Protein AF-0000000077508539 (afdb_homodimer)

pLDDT: mean 94.64, std 8.26, range [46.09, 98.94]

Sequence (356 aa):
MERIVKWFREGSLVQKDDRILDIGCGNGALLVEMAKEGFTSLTGMDYSQPSVDLAVAISKTENVNITYQRADILDEEDPIFSVDRFDICTDKGTYDAISLSPDDASQKRRTYVNHVHRLLKDSGLLVITSCNWTKEELTEHFSSGFELVDEIRHPTFKFGGKTGTTTTSIVFRKKDSRMERIVKWFREGSLVQKDDRILDIGCGNGALLVEMAKEGFTSLTGMDYSQPSVDLAVAISKTENVNITYQRADILDEEDPIFSVDRFDICTDKGTYDAISLSPDDASQKRRTYVNHVHRLLKDSGLLVITSCNWTKEELTEHFSSGFELVDEIRHPTFKFGGKTGTTTTSIVFRKKDSR

Secondary structure (DSSP, 8-state):
-HHHHHHHHH-TT--TT-EEEEET-TT-HHHHHHHHTT--EEEEEES-HHHHHHHHHHHHHTT---EEEE--TT-TT-GGGGSPPEEEEEEESHHHHHHT-SSSHHHHHHHHHHHHHHHEEEEEEEEEEESSS-HHHHHHHTTTTEEEEEEEPPPEEEETTEEEES-EEEEEEE----/-HHHHHHHHH-TT--TT-EEEEET-TT-HHHHHHHHTT--EEEEEES-HHHHHHHHHHHHHTT---EEEE--TT-TT-GGGGSPPEEEEEEESHHHHHHT-SSSHHHHHHHHHHHHHHHEEEEEEEEEEESSS-HHHHHHHTTTTEEEEEEEPPPEEEETTEEEES-EEEEEEE----

Structure (mmCIF, N/CA/C/O backbone):
data_AF-0000000077508539-model_v1
#
loop_
_entity.id
_entity.type
_entity.pdbx_description
1 polymer 'METTL10 protein'
#
loop_
_atom_site.group_PDB
_atom_site.id
_atom_site.type_symbol
_atom_site.label_atom_id
_atom_site.label_alt_id
_atom_site.label_comp_id
_atom_site.label_asym_id
_atom_site.label_entity_id
_atom_site.label_seq_id
_atom_site.pdbx_PDB_ins_code
_atom_site.Cartn_x
_atom_site.Cartn_y
_atom_site.Cartn_z
_atom_site.occupancy
_atom_site.B_iso_or_equiv
_atom_site.auth_seq_id
_atom_site.auth_comp_id
_atom_site.auth_asym_id
_atom_site.auth_atom_id
_atom_site.pdbx_PDB_model_num
ATOM 1 N N . MET A 1 1 ? -1.21 -8.68 6.207 1 87.19 1 MET A N 1
ATOM 2 C CA . MET A 1 1 ? -0.198 -9.688 5.883 1 87.19 1 MET A CA 1
ATOM 3 C C . MET A 1 1 ? -0.406 -10.953 6.707 1 87.19 1 MET A C 1
ATOM 5 O O . MET A 1 1 ? -0.543 -12.047 6.148 1 87.19 1 MET A O 1
ATOM 9 N N . GLU A 1 2 ? -0.673 -10.758 7.992 1 88.19 2 GLU A N 1
ATOM 10 C CA . GLU A 1 2 ? -0.786 -11.93 8.859 1 88.19 2 GLU A CA 1
ATOM 11 C C . GLU A 1 2 ? -1.976 -12.797 8.469 1 88.19 2 GLU A C 1
ATOM 13 O O . GLU A 1 2 ? -1.876 -14.023 8.461 1 88.19 2 GLU A O 1
ATOM 18 N N . ARG A 1 3 ? -3.102 -12.219 8.117 1 93.69 3 ARG A N 1
ATOM 19 C CA . ARG A 1 3 ? -4.305 -12.961 7.77 1 93.69 3 ARG A CA 1
ATOM 20 C C . ARG A 1 3 ? -4.125 -13.711 6.449 1 93.69 3 ARG A C 1
ATOM 22 O O . ARG A 1 3 ? -4.656 -14.812 6.277 1 93.69 3 ARG A O 1
ATOM 29 N N . ILE A 1 4 ? -3.375 -13.078 5.555 1 97.06 4 ILE A N 1
ATOM 30 C CA . ILE A 1 4 ? -3.1 -13.711 4.27 1 97.06 4 ILE A CA 1
ATOM 31 C C . ILE A 1 4 ? -2.201 -14.93 4.48 1 97.06 4 ILE A C 1
ATOM 33 O O . ILE A 1 4 ? -2.486 -16.016 3.965 1 97.06 4 ILE A O 1
ATOM 37 N N . VAL A 1 5 ? -1.166 -14.805 5.289 1 97 5 VAL A N 1
ATOM 38 C CA . VAL A 1 5 ? -0.236 -15.898 5.566 1 97 5 VAL A CA 1
ATOM 39 C C . VAL A 1 5 ? -0.971 -17.031 6.273 1 97 5 VAL A C 1
ATOM 41 O O . VAL A 1 5 ? -0.754 -18.203 5.961 1 97 5 VAL A O 1
ATOM 44 N N . LYS A 1 6 ? -1.836 -16.656 7.203 1 96.88 6 LYS A N 1
ATOM 45 C CA . LYS A 1 6 ? -2.625 -17.656 7.918 1 96.88 6 LYS A CA 1
ATOM 46 C C . LYS A 1 6 ? -3.504 -18.453 6.957 1 96.88 6 LYS A C 1
ATOM 48 O O . LYS A 1 6 ? -3.617 -19.672 7.078 1 96.88 6 LYS A O 1
ATOM 53 N N . TRP A 1 7 ? -4.133 -17.781 6.059 1 97.75 7 TRP A N 1
ATOM 54 C CA . TRP A 1 7 ? -4.957 -18.469 5.07 1 97.75 7 TRP A CA 1
ATOM 55 C C . TRP A 1 7 ? -4.129 -19.469 4.277 1 97.75 7 TRP A C 1
ATOM 57 O O . TRP A 1 7 ? -4.555 -20.609 4.062 1 97.75 7 TRP A O 1
ATOM 67 N N . PHE A 1 8 ? -2.928 -19.078 3.826 1 97.75 8 PHE A N 1
ATOM 68 C CA . PHE A 1 8 ? -2.043 -19.969 3.08 1 97.75 8 PHE A CA 1
ATOM 69 C C . PHE A 1 8 ? -1.648 -21.172 3.924 1 97.75 8 PHE A C 1
ATOM 71 O O . PHE A 1 8 ? -1.662 -22.312 3.439 1 97.75 8 PHE A O 1
ATOM 78 N N . ARG A 1 9 ? -1.321 -20.938 5.121 1 96.5 9 ARG A N 1
ATOM 79 C CA . ARG A 1 9 ? -0.797 -21.969 6.016 1 96.5 9 ARG A CA 1
ATOM 80 C C . ARG A 1 9 ? -1.873 -22.984 6.367 1 96.5 9 ARG A C 1
ATOM 82 O O . ARG A 1 9 ? -1.604 -24.188 6.41 1 96.5 9 ARG A O 1
ATOM 89 N N . GLU A 1 10 ? -3.09 -22.484 6.547 1 95.31 10 GLU A N 1
ATOM 90 C CA . GLU A 1 10 ? -4.145 -23.344 7.09 1 95.31 10 GLU A CA 1
ATOM 91 C C . GLU A 1 10 ? -5.102 -23.797 5.996 1 95.31 10 GLU A C 1
ATOM 93 O O . GLU A 1 10 ? -5.93 -24.688 6.219 1 95.31 10 GLU A O 1
ATOM 98 N N . GLY A 1 11 ? -4.973 -23.141 4.875 1 91.88 11 GLY A N 1
ATOM 99 C CA . GLY A 1 11 ? -5.941 -23.422 3.826 1 91.88 11 GLY A CA 1
ATOM 100 C C . GLY A 1 11 ? -5.77 -24.781 3.193 1 91.88 11 GLY A C 1
ATOM 101 O O . GLY A 1 11 ? -4.645 -25.266 3.021 1 91.88 11 GLY A O 1
ATOM 102 N N . SER A 1 12 ? -6.883 -25.344 2.795 1 93.38 12 SER A N 1
ATOM 103 C CA . SER A 1 12 ? -6.879 -26.672 2.178 1 93.38 12 SER A CA 1
ATOM 104 C C . SER A 1 12 ? -6.641 -26.578 0.675 1 93.38 12 SER A C 1
ATOM 106 O O . SER A 1 12 ? -6.348 -27.578 0.025 1 93.38 12 SER A O 1
ATOM 108 N N . LEU A 1 13 ? -6.648 -25.406 0.192 1 96.12 13 LEU A N 1
ATOM 109 C CA . LEU A 1 13 ? -6.547 -25.219 -1.251 1 96.12 13 LEU A CA 1
ATOM 110 C C . LEU A 1 13 ? -5.094 -25.062 -1.677 1 96.12 13 LEU A C 1
ATOM 112 O O . LEU A 1 13 ? -4.797 -24.953 -2.869 1 96.12 13 LEU A O 1
ATOM 116 N N . VAL A 1 14 ? -4.152 -25.016 -0.733 1 97.31 14 VAL A N 1
ATOM 117 C CA . VAL A 1 14 ? -2.768 -24.641 -1.014 1 97.31 14 VAL A CA 1
ATOM 118 C C . VAL A 1 14 ? -1.825 -25.75 -0.521 1 97.31 14 VAL A C 1
ATOM 120 O O . VAL A 1 14 ? -2.031 -26.312 0.556 1 97.31 14 VAL A O 1
ATOM 123 N N . GLN A 1 15 ? -0.899 -26.031 -1.293 1 97.88 15 GLN A N 1
ATOM 124 C CA . GLN A 1 15 ? 0.165 -26.938 -0.904 1 97.88 15 GLN A CA 1
ATOM 125 C C . GLN A 1 15 ? 1.491 -26.203 -0.73 1 97.88 15 GLN A C 1
ATOM 127 O O . GLN A 1 15 ? 1.735 -25.203 -1.388 1 97.88 15 GLN A O 1
ATOM 132 N N . LYS A 1 16 ? 2.42 -26.797 0.029 1 98.12 16 LYS A N 1
ATOM 133 C CA . LYS A 1 16 ? 3.676 -26.156 0.392 1 98.12 16 LYS A CA 1
ATOM 134 C C . LYS A 1 16 ? 4.613 -26.047 -0.809 1 98.12 16 LYS A C 1
ATOM 136 O O . LYS A 1 16 ? 5.484 -25.188 -0.854 1 98.12 16 LYS A O 1
ATOM 141 N N . ASP A 1 17 ? 4.406 -26.922 -1.742 1 98.38 17 ASP A N 1
ATOM 142 C CA . ASP A 1 17 ? 5.297 -26.906 -2.898 1 98.38 17 ASP A CA 1
ATOM 143 C C . ASP A 1 17 ? 4.613 -26.25 -4.105 1 98.38 17 ASP A C 1
ATOM 145 O O . ASP A 1 17 ? 5.129 -26.328 -5.223 1 98.38 17 ASP A O 1
ATOM 149 N N . ASP A 1 18 ? 3.373 -25.641 -3.9 1 98.69 18 ASP A N 1
ATOM 150 C CA . ASP A 1 18 ? 2.76 -24.859 -4.965 1 98.69 18 ASP A CA 1
ATOM 151 C C . ASP A 1 18 ? 3.693 -23.75 -5.438 1 98.69 18 ASP A C 1
ATOM 153 O O . ASP A 1 18 ? 4.375 -23.109 -4.629 1 98.69 18 ASP A O 1
ATOM 157 N N . ARG A 1 19 ? 3.77 -23.516 -6.773 1 98.81 19 ARG A N 1
ATOM 158 C CA . ARG A 1 19 ? 4.48 -22.359 -7.324 1 98.81 19 ARG A CA 1
ATOM 159 C C . ARG A 1 19 ? 3.684 -21.078 -7.117 1 98.81 19 ARG A C 1
ATOM 161 O O . ARG A 1 19 ? 2.641 -20.875 -7.746 1 98.81 19 ARG A O 1
ATOM 168 N N . ILE A 1 20 ? 4.168 -20.188 -6.215 1 98.88 20 ILE A N 1
ATOM 169 C CA . ILE A 1 20 ? 3.439 -18.984 -5.82 1 98.88 20 ILE A CA 1
ATOM 170 C C . ILE A 1 20 ? 4.152 -17.75 -6.355 1 98.88 20 ILE A C 1
ATOM 172 O O . ILE A 1 20 ? 5.367 -17.609 -6.199 1 98.88 20 ILE A O 1
ATOM 176 N N . LEU A 1 21 ? 3.387 -16.875 -7.07 1 98.94 21 LEU A N 1
ATOM 177 C CA . LEU A 1 21 ? 3.877 -15.586 -7.547 1 98.94 21 LEU A CA 1
ATOM 178 C C . LEU A 1 21 ? 3.232 -14.438 -6.777 1 98.94 21 LEU A C 1
ATOM 180 O O . LEU A 1 21 ? 2.006 -14.352 -6.695 1 98.94 21 LEU A O 1
ATOM 184 N N . ASP A 1 22 ? 4.059 -13.609 -6.152 1 98.94 22 ASP A N 1
ATOM 185 C CA . ASP A 1 22 ? 3.582 -12.352 -5.57 1 98.94 22 ASP A CA 1
ATOM 186 C C . ASP A 1 22 ? 3.748 -11.195 -6.551 1 98.94 22 ASP A C 1
ATOM 188 O O . ASP A 1 22 ? 4.871 -10.781 -6.844 1 98.94 22 ASP A O 1
ATOM 192 N N . ILE A 1 23 ? 2.645 -10.648 -7.09 1 98.88 23 ILE A N 1
ATOM 193 C CA . ILE A 1 23 ? 2.625 -9.57 -8.07 1 98.88 23 ILE A CA 1
ATOM 194 C C . ILE A 1 23 ? 2.748 -8.227 -7.352 1 98.88 23 ILE A C 1
ATOM 196 O O . ILE A 1 23 ? 1.921 -7.887 -6.5 1 98.88 23 ILE A O 1
ATOM 200 N N . GLY A 1 24 ? 3.74 -7.434 -7.789 1 98.5 24 GLY A N 1
ATOM 201 C CA . GLY A 1 24 ? 4.043 -6.246 -7.008 1 98.5 24 GLY A CA 1
ATOM 202 C C . GLY A 1 24 ? 4.527 -6.562 -5.605 1 98.5 24 GLY A C 1
ATOM 203 O O . GLY A 1 24 ? 3.975 -6.059 -4.625 1 98.5 24 GLY A O 1
ATOM 204 N N . CYS A 1 25 ? 5.629 -7.281 -5.496 1 98.56 25 CYS A N 1
ATOM 205 C CA . CYS A 1 25 ? 5.992 -7.895 -4.227 1 98.56 25 CYS A CA 1
ATOM 206 C C . CYS A 1 25 ? 6.605 -6.867 -3.279 1 98.56 25 CYS A C 1
ATOM 208 O O . CYS A 1 25 ? 6.734 -7.125 -2.08 1 98.56 25 CYS A O 1
ATOM 210 N N . GLY A 1 26 ? 7.016 -5.699 -3.781 1 97.31 26 GLY A N 1
ATOM 211 C CA . GLY A 1 26 ? 7.688 -4.734 -2.928 1 97.31 26 GLY A CA 1
ATOM 212 C C . GLY A 1 26 ? 8.961 -5.273 -2.305 1 97.31 26 GLY A C 1
ATOM 213 O O . GLY A 1 26 ? 9.82 -5.809 -3.004 1 97.31 26 GLY A O 1
ATOM 214 N N . ASN A 1 27 ? 9.086 -5.172 -1.035 1 95.88 27 ASN A N 1
ATOM 215 C CA . ASN A 1 27 ? 10.297 -5.613 -0.344 1 95.88 27 ASN A CA 1
ATOM 216 C C . ASN A 1 27 ? 10.266 -7.113 -0.066 1 95.88 27 ASN A C 1
ATOM 218 O O . ASN A 1 27 ? 11.156 -7.641 0.597 1 95.88 27 ASN A O 1
ATOM 222 N N . GLY A 1 28 ? 9.219 -7.766 -0.464 1 97.06 28 GLY A N 1
ATOM 223 C CA . GLY A 1 28 ? 9.148 -9.219 -0.423 1 97.06 28 GLY A CA 1
ATOM 224 C C . GLY A 1 28 ? 8.75 -9.758 0.936 1 97.06 28 GLY A C 1
ATOM 225 O O . GLY A 1 28 ? 8.859 -10.961 1.191 1 97.06 28 GLY A O 1
ATOM 226 N N . ALA A 1 29 ? 8.234 -8.953 1.851 1 95.38 29 ALA A N 1
ATOM 227 C CA . ALA A 1 29 ? 7.945 -9.344 3.229 1 95.38 29 ALA A CA 1
ATOM 228 C C . ALA A 1 29 ? 6.969 -10.508 3.27 1 95.38 29 ALA A C 1
ATOM 230 O O . ALA A 1 29 ? 7.129 -11.438 4.07 1 95.38 29 ALA A O 1
ATOM 231 N N . LEU A 1 30 ? 5.938 -10.477 2.473 1 96.94 30 LEU A N 1
ATOM 232 C CA . LEU A 1 30 ? 4.957 -11.555 2.457 1 96.94 30 LEU A CA 1
ATOM 233 C C . LEU A 1 30 ? 5.625 -12.891 2.127 1 96.94 30 LEU A C 1
ATOM 235 O O . LEU A 1 30 ? 5.383 -13.891 2.803 1 96.94 30 LEU A O 1
ATOM 239 N N . LEU A 1 31 ? 6.449 -12.906 1.097 1 98.06 31 LEU A N 1
ATOM 240 C CA . LEU A 1 31 ? 7.09 -14.133 0.644 1 98.06 31 LEU A CA 1
ATOM 241 C C . LEU A 1 31 ? 8.086 -14.641 1.679 1 98.06 31 LEU A C 1
ATOM 243 O O . LEU A 1 31 ? 8.266 -15.852 1.835 1 98.06 31 LEU A O 1
ATOM 247 N N . VAL A 1 32 ? 8.766 -13.75 2.359 1 95.75 32 VAL A N 1
ATOM 248 C CA . VAL A 1 32 ? 9.672 -14.156 3.434 1 95.75 32 VAL A CA 1
ATOM 249 C C . VAL A 1 32 ? 8.898 -14.906 4.512 1 95.75 32 VAL A C 1
ATOM 251 O O . VAL A 1 32 ? 9.32 -15.969 4.965 1 95.75 32 VAL A O 1
ATOM 254 N N . GLU A 1 33 ? 7.727 -14.344 4.93 1 94.88 33 GLU A N 1
ATOM 255 C CA . GLU A 1 33 ? 6.898 -15.023 5.918 1 94.88 33 GLU A CA 1
ATOM 256 C C . GLU A 1 33 ? 6.414 -16.375 5.402 1 94.88 33 GLU A C 1
ATOM 258 O O . GLU A 1 33 ? 6.363 -17.359 6.152 1 94.88 33 GLU A O 1
ATOM 263 N N . MET A 1 34 ? 6.066 -16.469 4.121 1 97.44 34 MET A N 1
ATOM 264 C CA . MET A 1 34 ? 5.629 -17.719 3.512 1 97.44 34 MET A CA 1
ATOM 265 C C . MET A 1 34 ? 6.738 -18.766 3.553 1 97.44 34 MET A C 1
ATOM 267 O O . MET A 1 34 ? 6.492 -19.922 3.871 1 97.44 34 MET A O 1
ATOM 271 N N . ALA A 1 35 ? 7.93 -18.312 3.205 1 97.44 35 ALA A N 1
ATOM 272 C CA . ALA A 1 35 ? 9.07 -19.219 3.246 1 97.44 35 ALA A CA 1
ATOM 273 C C . ALA A 1 35 ? 9.281 -19.781 4.652 1 97.44 35 ALA A C 1
ATOM 275 O O . ALA A 1 35 ? 9.523 -20.969 4.816 1 97.44 35 ALA A O 1
ATOM 276 N N . LYS A 1 36 ? 9.148 -18.969 5.633 1 93.56 36 LYS A N 1
ATOM 277 C CA . LYS A 1 36 ? 9.32 -19.375 7.02 1 93.56 36 LYS A CA 1
ATOM 278 C C . LYS A 1 36 ? 8.234 -20.375 7.43 1 93.56 36 LYS A C 1
ATOM 280 O O . LYS A 1 36 ? 8.438 -21.188 8.328 1 93.56 36 LYS A O 1
ATOM 285 N N . GLU A 1 37 ? 7.09 -20.297 6.758 1 95.94 37 GLU A N 1
ATOM 286 C CA . GLU A 1 37 ? 5.992 -21.219 7.02 1 95.94 37 GLU A CA 1
ATOM 287 C C . GLU A 1 37 ? 6.18 -22.531 6.262 1 95.94 37 GLU A C 1
ATOM 289 O O . GLU A 1 37 ? 5.336 -23.422 6.34 1 95.94 37 GLU A O 1
ATOM 294 N N . GLY A 1 38 ? 7.18 -22.625 5.434 1 97.38 38 GLY A N 1
ATOM 295 C CA . GLY A 1 38 ? 7.52 -23.906 4.832 1 97.38 38 GLY A CA 1
ATOM 296 C C . GLY A 1 38 ? 7.219 -23.969 3.348 1 97.38 38 GLY A C 1
ATOM 297 O O . GLY A 1 38 ? 7.398 -25.016 2.715 1 97.38 38 GLY A O 1
ATOM 298 N N . PHE A 1 39 ? 6.762 -22.891 2.748 1 98.5 39 PHE A N 1
ATOM 299 C CA . PHE A 1 39 ? 6.539 -22.875 1.307 1 98.5 39 PHE A CA 1
ATOM 300 C C . PHE A 1 39 ? 7.863 -22.844 0.555 1 98.5 39 PHE A C 1
ATOM 302 O O . PHE A 1 39 ? 8.797 -22.141 0.958 1 98.5 39 PHE A O 1
ATOM 309 N N . THR A 1 40 ? 7.945 -23.562 -0.573 1 98.56 40 THR A N 1
ATOM 310 C CA . THR A 1 40 ? 9.289 -23.828 -1.079 1 98.56 40 THR A CA 1
ATOM 311 C C . THR A 1 40 ? 9.438 -23.312 -2.506 1 98.56 40 THR A C 1
ATOM 313 O O . THR A 1 40 ? 10.547 -23.297 -3.049 1 98.56 40 THR A O 1
ATOM 316 N N . SER A 1 41 ? 8.398 -22.938 -3.195 1 98.75 41 SER A N 1
ATOM 317 C CA . SER A 1 41 ? 8.445 -22.469 -4.574 1 98.75 41 SER A CA 1
ATOM 318 C C . SER A 1 41 ? 7.832 -21.078 -4.699 1 98.75 41 SER A C 1
ATOM 320 O O . SER A 1 41 ? 6.711 -20.922 -5.188 1 98.75 41 SER A O 1
ATOM 322 N N . LEU A 1 42 ? 8.656 -20.078 -4.266 1 98.88 42 LEU A N 1
ATOM 323 C CA . LEU A 1 42 ? 8.18 -18.703 -4.133 1 98.88 42 LEU A CA 1
ATOM 324 C C . LEU A 1 42 ? 8.883 -17.781 -5.129 1 98.88 42 LEU A C 1
ATOM 326 O O . LEU A 1 42 ? 10.102 -17.828 -5.27 1 98.88 42 LEU A O 1
ATOM 330 N N . THR A 1 43 ? 8.141 -17 -5.891 1 98.88 43 THR A N 1
ATOM 331 C CA . THR A 1 43 ? 8.633 -15.969 -6.801 1 98.88 43 THR A CA 1
ATOM 332 C C . THR A 1 43 ? 7.969 -14.625 -6.52 1 98.88 43 THR A C 1
ATOM 334 O O . THR A 1 43 ? 6.758 -14.562 -6.289 1 98.88 43 THR A O 1
ATOM 337 N N . GLY A 1 44 ? 8.727 -13.578 -6.426 1 98.88 44 GLY A N 1
ATOM 338 C CA . GLY A 1 44 ? 8.211 -12.219 -6.367 1 98.88 44 GLY A CA 1
ATOM 339 C C . GLY A 1 44 ? 8.578 -11.391 -7.582 1 98.88 44 GLY A C 1
ATOM 340 O O . GLY A 1 44 ? 9.688 -11.492 -8.102 1 98.88 44 GLY A O 1
ATOM 341 N N . MET A 1 45 ? 7.641 -10.617 -8.078 1 98.81 45 MET A N 1
ATOM 342 C CA . MET A 1 45 ? 7.945 -9.68 -9.148 1 98.81 45 MET A CA 1
ATOM 343 C C . MET A 1 45 ? 7.52 -8.258 -8.781 1 98.81 45 MET A C 1
ATOM 345 O O . MET A 1 45 ? 6.516 -8.07 -8.086 1 98.81 45 MET A O 1
ATOM 349 N N . ASP A 1 46 ? 8.281 -7.363 -9.234 1 98.5 46 ASP A N 1
ATOM 350 C CA . ASP A 1 46 ? 8 -5.938 -9.125 1 98.5 46 ASP A CA 1
ATOM 351 C C . ASP A 1 46 ? 8.57 -5.168 -10.32 1 98.5 46 ASP A C 1
ATOM 353 O O . ASP A 1 46 ? 9.609 -5.539 -10.859 1 98.5 46 ASP A O 1
ATOM 357 N N . TYR A 1 47 ? 7.816 -4.152 -10.719 1 97.06 47 TYR A N 1
ATOM 358 C CA . TYR A 1 47 ? 8.305 -3.393 -11.859 1 97.06 47 TYR A CA 1
ATOM 359 C C . TYR A 1 47 ? 9.492 -2.527 -11.477 1 97.06 47 TYR A C 1
ATOM 361 O O . TYR A 1 47 ? 10.219 -2.033 -12.344 1 97.06 47 TYR A O 1
ATOM 369 N N . SER A 1 48 ? 9.719 -2.254 -10.188 1 96.5 48 SER A N 1
ATOM 370 C CA . SER A 1 48 ? 10.805 -1.434 -9.648 1 96.5 48 SER A CA 1
ATOM 371 C C . SER A 1 48 ? 12.023 -2.283 -9.312 1 96.5 48 SER A C 1
ATOM 373 O O . SER A 1 48 ? 11.984 -3.094 -8.383 1 96.5 48 SER A O 1
ATOM 375 N N . GLN A 1 49 ? 13.148 -2.082 -10.016 1 96.31 49 GLN A N 1
ATOM 376 C CA . GLN A 1 49 ? 14.375 -2.826 -9.742 1 96.31 49 GLN A CA 1
ATOM 377 C C . GLN A 1 49 ? 14.867 -2.57 -8.32 1 96.31 49 GLN A C 1
ATOM 379 O O . GLN A 1 49 ? 15.289 -3.498 -7.629 1 96.31 49 GLN A O 1
ATOM 384 N N . PRO A 1 50 ? 14.805 -1.32 -7.824 1 95.25 50 PRO A N 1
ATOM 385 C CA . PRO A 1 50 ? 15.195 -1.098 -6.43 1 95.25 50 PRO A CA 1
ATOM 386 C C . PRO A 1 50 ? 14.391 -1.938 -5.445 1 95.25 50 PRO A C 1
ATOM 388 O O . PRO A 1 50 ? 14.938 -2.443 -4.461 1 95.25 50 PRO A O 1
ATOM 391 N N . SER A 1 51 ? 13.07 -2.084 -5.691 1 96.88 51 SER A N 1
ATOM 392 C CA . SER A 1 51 ? 12.242 -2.941 -4.852 1 96.88 51 SER A CA 1
ATOM 393 C C . SER A 1 51 ? 12.727 -4.387 -4.895 1 96.88 51 SER A C 1
ATOM 395 O O . SER A 1 51 ? 12.844 -5.039 -3.854 1 96.88 51 SER A O 1
ATOM 397 N N . VAL A 1 52 ? 13.07 -4.848 -6.074 1 98 52 VAL A N 1
ATOM 398 C CA . VAL A 1 52 ? 13.555 -6.211 -6.266 1 98 52 VAL A CA 1
ATOM 399 C C . VAL A 1 52 ? 14.883 -6.395 -5.543 1 98 52 VAL A C 1
ATOM 401 O O . VAL A 1 52 ? 15.086 -7.387 -4.836 1 98 52 VAL A O 1
ATOM 404 N N . ASP A 1 53 ? 15.742 -5.43 -5.691 1 97.19 53 ASP A N 1
ATOM 405 C CA . ASP A 1 53 ? 17.047 -5.5 -5.027 1 97.19 53 ASP A CA 1
ATOM 406 C C . ASP A 1 53 ? 16.875 -5.59 -3.512 1 97.19 53 ASP A C 1
ATOM 408 O O . ASP A 1 53 ? 17.578 -6.371 -2.854 1 97.19 53 ASP A O 1
ATOM 412 N N . LEU A 1 54 ? 16.031 -4.754 -2.973 1 94.81 54 LEU A N 1
ATOM 413 C CA . LEU A 1 54 ? 15.766 -4.77 -1.537 1 94.81 54 LEU A CA 1
ATOM 414 C C . LEU A 1 54 ? 15.203 -6.117 -1.1 1 94.81 54 LEU A C 1
ATOM 416 O O . LEU A 1 54 ? 15.617 -6.664 -0.074 1 94.81 54 LEU A O 1
ATOM 420 N N . ALA A 1 55 ? 14.258 -6.66 -1.832 1 96.81 55 ALA A N 1
ATOM 421 C CA . ALA A 1 55 ? 13.648 -7.953 -1.516 1 96.81 55 ALA A CA 1
ATOM 422 C C . ALA A 1 55 ? 14.703 -9.055 -1.479 1 96.81 55 ALA A C 1
ATOM 424 O O . ALA A 1 55 ? 14.703 -9.891 -0.571 1 96.81 55 ALA A O 1
ATOM 425 N N . VAL A 1 56 ? 15.57 -9.047 -2.486 1 97.31 56 VAL A N 1
ATOM 426 C CA . VAL A 1 56 ? 16.656 -10.016 -2.543 1 97.31 56 VAL A CA 1
ATOM 427 C C . VAL A 1 56 ? 17.531 -9.891 -1.293 1 97.31 56 VAL A C 1
ATOM 429 O O . VAL A 1 56 ? 17.859 -10.891 -0.653 1 97.31 56 VAL A O 1
ATOM 432 N N . ALA A 1 57 ? 17.891 -8.695 -0.947 1 93.25 57 ALA A N 1
ATOM 433 C CA . ALA A 1 57 ? 18.75 -8.461 0.216 1 93.25 57 ALA A CA 1
ATOM 434 C C . ALA A 1 57 ? 18.078 -8.969 1.493 1 93.25 57 ALA A C 1
ATOM 436 O O . ALA A 1 57 ? 18.734 -9.602 2.33 1 93.25 57 ALA A O 1
ATOM 437 N N . ILE A 1 58 ? 16.828 -8.703 1.653 1 93.25 58 ILE A N 1
ATOM 438 C CA . ILE A 1 58 ? 16.109 -9.117 2.846 1 93.25 58 ILE A CA 1
ATOM 439 C C . ILE A 1 58 ? 16.031 -10.641 2.902 1 93.25 58 ILE A C 1
ATOM 441 O O . ILE A 1 58 ? 16.25 -11.242 3.961 1 93.25 58 ILE A O 1
ATOM 445 N N . SER A 1 59 ? 15.703 -11.242 1.717 1 94.75 59 SER A N 1
ATOM 446 C CA . SER A 1 59 ? 15.609 -12.703 1.704 1 94.75 59 SER A CA 1
ATOM 447 C C . SER A 1 59 ? 16.938 -13.344 2.068 1 94.75 59 SER A C 1
ATOM 449 O O . SER A 1 59 ? 16.969 -14.383 2.736 1 94.75 59 SER A O 1
ATOM 451 N N . LYS A 1 60 ? 18.047 -12.766 1.604 1 93.12 60 LYS A N 1
ATOM 452 C CA . LYS A 1 60 ? 19.375 -13.25 1.967 1 93.12 60 LYS A CA 1
ATOM 453 C C . LYS A 1 60 ? 19.609 -13.117 3.467 1 93.12 60 LYS A C 1
ATOM 455 O O . LYS A 1 60 ? 20.109 -14.047 4.109 1 93.12 60 LYS A O 1
ATOM 460 N N . THR A 1 61 ? 19.281 -12.008 3.986 1 88.94 61 THR A N 1
ATOM 461 C CA . THR A 1 61 ? 19.453 -11.742 5.41 1 88.94 61 THR A CA 1
ATOM 462 C C . THR A 1 61 ? 18.641 -12.727 6.246 1 88.94 61 THR A C 1
ATOM 464 O O . THR A 1 61 ? 19.109 -13.188 7.293 1 88.94 61 THR A O 1
ATOM 467 N N . GLU A 1 62 ? 17.453 -13.07 5.773 1 90.88 62 GLU A N 1
ATOM 468 C CA . GLU A 1 62 ? 16.547 -13.969 6.492 1 90.88 62 GLU A CA 1
ATOM 469 C C . GLU A 1 62 ? 16.875 -15.43 6.195 1 90.88 62 GLU A C 1
ATOM 471 O O . GLU A 1 62 ? 16.266 -16.328 6.777 1 90.88 62 GLU A O 1
ATOM 476 N N . ASN A 1 63 ? 17.766 -15.68 5.266 1 92.69 63 ASN A N 1
ATOM 477 C CA . ASN A 1 63 ? 18.234 -17.016 4.891 1 92.69 63 ASN A CA 1
ATOM 478 C C . ASN A 1 63 ? 17.094 -17.875 4.355 1 92.69 63 ASN A C 1
ATOM 480 O O . ASN A 1 63 ? 16.891 -19 4.82 1 92.69 63 ASN A O 1
ATOM 484 N N . VAL A 1 64 ? 16.328 -17.281 3.543 1 95.38 64 VAL A N 1
ATOM 485 C CA . VAL A 1 64 ? 15.266 -18.016 2.861 1 95.38 64 VAL A CA 1
ATOM 486 C C . VAL A 1 64 ? 15.5 -17.984 1.354 1 95.38 64 VAL A C 1
ATOM 488 O O . VAL A 1 64 ? 16.156 -17.062 0.84 1 95.38 64 VAL A O 1
ATOM 491 N N . ASN A 1 65 ? 15 -19.016 0.713 1 97.44 65 ASN A N 1
ATOM 492 C CA . ASN A 1 65 ? 15.18 -19.141 -0.729 1 97.44 65 ASN A CA 1
ATOM 493 C C . ASN A 1 65 ? 13.938 -18.688 -1.493 1 97.44 65 ASN A C 1
ATOM 495 O O . ASN A 1 65 ? 12.922 -19.375 -1.503 1 97.44 65 ASN A O 1
ATOM 499 N N . ILE A 1 66 ? 14 -17.562 -2.111 1 98.62 66 ILE A N 1
ATOM 500 C CA . ILE A 1 66 ? 12.922 -16.969 -2.904 1 98.62 66 ILE A CA 1
ATOM 501 C C . ILE A 1 66 ? 13.5 -16.391 -4.195 1 98.62 66 ILE A C 1
ATOM 503 O O . ILE A 1 66 ? 14.57 -15.773 -4.188 1 98.62 66 ILE A O 1
ATOM 507 N N . THR A 1 67 ? 12.867 -16.594 -5.32 1 98.69 67 THR A N 1
ATOM 508 C CA . THR A 1 67 ? 13.258 -15.969 -6.582 1 98.69 67 THR A CA 1
ATOM 509 C C . THR A 1 67 ? 12.578 -14.617 -6.754 1 98.69 67 THR A C 1
ATOM 511 O O . THR A 1 67 ? 11.375 -14.484 -6.52 1 98.69 67 THR A O 1
ATOM 514 N N . TYR A 1 68 ? 13.352 -13.625 -7.07 1 98.75 68 TYR A N 1
ATOM 515 C CA . TYR A 1 68 ? 12.805 -12.312 -7.383 1 98.75 68 TYR A CA 1
ATOM 516 C C . TYR A 1 68 ? 13.203 -11.875 -8.789 1 98.75 68 TYR A C 1
ATOM 518 O O . TYR A 1 68 ? 14.312 -12.156 -9.242 1 98.75 68 TYR A O 1
ATOM 526 N N . GLN A 1 69 ? 12.336 -11.203 -9.469 1 98.31 69 GLN A N 1
ATOM 527 C CA . GLN A 1 69 ? 12.68 -10.648 -10.773 1 98.31 69 GLN A CA 1
ATOM 528 C C . GLN A 1 69 ? 11.922 -9.352 -11.031 1 98.31 69 GLN A C 1
ATOM 530 O O . GLN A 1 69 ? 10.797 -9.172 -10.562 1 98.31 69 GLN A O 1
ATOM 535 N N . ARG A 1 70 ? 12.578 -8.43 -11.789 1 98.19 70 ARG A N 1
ATOM 536 C CA . ARG A 1 70 ? 11.883 -7.25 -12.289 1 98.19 70 ARG A CA 1
ATOM 537 C C . ARG A 1 70 ? 10.922 -7.621 -13.414 1 98.19 70 ARG A C 1
ATOM 539 O O . ARG A 1 70 ? 11.305 -8.297 -14.367 1 98.19 70 ARG A O 1
ATOM 546 N N . ALA A 1 71 ? 9.711 -7.254 -13.289 1 98.38 71 ALA A N 1
ATOM 547 C CA . ALA A 1 71 ? 8.695 -7.516 -14.312 1 98.38 71 ALA A CA 1
ATOM 548 C C . ALA A 1 71 ? 7.551 -6.512 -14.219 1 98.38 71 ALA A C 1
ATOM 550 O O . ALA A 1 71 ? 7.27 -5.98 -13.148 1 98.38 71 ALA A O 1
ATOM 551 N N . ASP A 1 72 ? 6.977 -6.238 -15.336 1 98.19 72 ASP A N 1
ATOM 552 C CA . ASP A 1 72 ? 5.801 -5.379 -15.438 1 98.19 72 ASP A CA 1
ATOM 553 C C . ASP A 1 72 ? 4.57 -6.176 -15.859 1 98.19 72 ASP A C 1
ATOM 555 O O . ASP A 1 72 ? 4.457 -6.586 -17.016 1 98.19 72 ASP A O 1
ATOM 559 N N . ILE A 1 73 ? 3.586 -6.254 -14.93 1 98.5 73 ILE A N 1
ATOM 560 C CA . ILE A 1 73 ? 2.398 -7.074 -15.156 1 98.5 73 ILE A CA 1
ATOM 561 C C . ILE A 1 73 ? 1.589 -6.504 -16.312 1 98.5 73 ILE A C 1
ATOM 563 O O . ILE A 1 73 ? 0.792 -7.215 -16.938 1 98.5 73 ILE A O 1
ATOM 567 N N . LEU A 1 74 ? 1.829 -5.27 -16.688 1 98 74 LEU A N 1
ATOM 568 C CA . LEU A 1 74 ? 1.034 -4.652 -17.75 1 98 74 LEU A CA 1
ATOM 569 C C . LEU A 1 74 ? 1.731 -4.777 -19.094 1 98 74 LEU A C 1
ATOM 571 O O . LEU A 1 74 ? 1.146 -4.457 -20.141 1 98 74 LEU A O 1
ATOM 575 N N . ASP A 1 75 ? 2.971 -5.258 -19.094 1 98 75 ASP A N 1
ATOM 576 C CA . ASP A 1 75 ? 3.725 -5.43 -20.328 1 98 75 ASP A CA 1
ATOM 577 C C . ASP A 1 75 ? 3.533 -6.832 -20.906 1 98 75 ASP A C 1
ATOM 579 O O . ASP A 1 75 ? 4.137 -7.793 -20.422 1 98 75 ASP A O 1
ATOM 583 N N . GLU A 1 76 ? 2.877 -6.93 -21.953 1 96.69 76 GLU A N 1
ATOM 584 C CA . GLU A 1 76 ? 2.514 -8.211 -22.547 1 96.69 76 GLU A CA 1
ATOM 585 C C . GLU A 1 76 ? 3.752 -8.984 -23 1 96.69 76 GLU A C 1
ATOM 587 O O . GLU A 1 76 ? 3.713 -10.211 -23.141 1 96.69 76 GLU A O 1
ATOM 592 N N . GLU A 1 77 ? 4.805 -8.312 -23.234 1 97.38 77 GLU A N 1
ATOM 593 C CA . GLU A 1 77 ? 6.008 -8.953 -23.766 1 97.38 77 GLU A CA 1
ATOM 594 C C . GLU A 1 77 ? 6.996 -9.273 -22.656 1 97.38 77 GLU A C 1
ATOM 596 O O . GLU A 1 77 ? 8.109 -9.727 -22.922 1 97.38 77 GLU A O 1
ATOM 601 N N . ASP A 1 78 ? 6.625 -9.016 -21.406 1 97.94 78 ASP A N 1
ATOM 602 C CA . ASP A 1 78 ? 7.535 -9.266 -20.297 1 97.94 78 ASP A CA 1
ATOM 603 C C . ASP A 1 78 ? 7.945 -10.734 -20.25 1 97.94 78 ASP A C 1
ATOM 605 O O . ASP A 1 78 ? 7.113 -11.625 -20.438 1 97.94 78 ASP A O 1
ATOM 609 N N . PRO A 1 79 ? 9.203 -11.062 -19.891 1 97.44 79 PRO A N 1
ATOM 610 C CA . PRO A 1 79 ? 9.695 -12.438 -19.844 1 97.44 79 PRO A CA 1
ATOM 611 C C . PRO A 1 79 ? 8.969 -13.289 -18.812 1 97.44 79 PRO A C 1
ATOM 613 O O . PRO A 1 79 ? 9.039 -14.523 -18.859 1 97.44 79 PRO A O 1
ATOM 616 N N . ILE A 1 80 ? 8.25 -12.68 -17.891 1 97.75 80 ILE A N 1
ATOM 617 C CA . ILE A 1 80 ? 7.531 -13.406 -16.844 1 97.75 80 ILE A CA 1
ATOM 618 C C . ILE A 1 80 ? 6.484 -14.32 -17.484 1 97.75 80 ILE A C 1
ATOM 620 O O . ILE A 1 80 ? 6.102 -15.336 -16.891 1 97.75 80 ILE A O 1
ATOM 624 N N . PHE A 1 81 ? 6.031 -14.023 -18.703 1 97.69 81 PHE A N 1
ATOM 625 C CA . PHE A 1 81 ? 4.977 -14.789 -19.375 1 97.69 81 PHE A CA 1
ATOM 626 C C . PHE A 1 81 ? 5.562 -15.977 -20.125 1 97.69 81 PHE A C 1
ATOM 628 O O . PHE A 1 81 ? 4.824 -16.797 -20.672 1 97.69 81 PHE A O 1
ATOM 635 N N . SER A 1 82 ? 6.859 -16.109 -20.078 1 95.81 82 SER A N 1
ATOM 636 C CA . SER A 1 82 ? 7.52 -17.203 -20.797 1 95.81 82 SER A CA 1
ATOM 637 C C . SER A 1 82 ? 7.98 -18.297 -19.828 1 95.81 82 SER A C 1
ATOM 639 O O . SER A 1 82 ? 8.477 -19.344 -20.266 1 95.81 82 SER A O 1
ATOM 641 N N . VAL A 1 83 ? 7.875 -18.078 -18.578 1 93.56 83 VAL A N 1
ATOM 642 C CA . VAL A 1 83 ? 8.258 -19.078 -17.609 1 93.56 83 VAL A CA 1
ATOM 643 C C . VAL A 1 83 ? 7.086 -20.031 -17.344 1 93.56 83 VAL A C 1
ATOM 645 O O . VAL A 1 83 ? 5.98 -19.812 -17.844 1 93.56 83 VAL A O 1
ATOM 648 N N . ASP A 1 84 ? 7.375 -21.094 -16.578 1 94.38 84 ASP A N 1
ATOM 649 C CA . ASP A 1 84 ? 6.297 -22.016 -16.203 1 94.38 84 ASP A CA 1
ATOM 650 C C . ASP A 1 84 ? 5.207 -21.266 -15.422 1 94.38 84 ASP A C 1
ATOM 652 O O . ASP A 1 84 ? 5.504 -20.406 -14.594 1 94.38 84 ASP A O 1
ATOM 656 N N . ARG A 1 85 ? 3.992 -21.703 -15.648 1 98 85 ARG A N 1
ATOM 657 C CA . ARG A 1 85 ? 2.836 -21.062 -15.023 1 98 85 ARG A CA 1
ATOM 658 C C . ARG A 1 85 ? 2.797 -21.359 -13.523 1 98 85 ARG A C 1
ATOM 660 O O . ARG A 1 85 ? 3.506 -22.234 -13.039 1 98 85 ARG A O 1
ATOM 667 N N . PHE A 1 86 ? 2.041 -20.625 -12.805 1 98.81 86 PHE A N 1
ATOM 668 C CA . PHE A 1 86 ? 1.986 -20.672 -11.352 1 98.81 86 PHE A CA 1
ATOM 669 C C . PHE A 1 86 ? 0.697 -21.328 -10.875 1 98.81 86 PHE A C 1
ATOM 671 O O . PHE A 1 86 ? -0.326 -21.266 -11.562 1 98.81 86 PHE A O 1
ATOM 678 N N . ASP A 1 87 ? 0.811 -21.969 -9.734 1 98.81 87 ASP A N 1
ATOM 679 C CA . ASP A 1 87 ? -0.383 -22.5 -9.086 1 98.81 87 ASP A CA 1
ATOM 680 C C . ASP A 1 87 ? -1.205 -21.391 -8.438 1 98.81 87 ASP A C 1
ATOM 682 O O . ASP A 1 87 ? -2.436 -21.453 -8.406 1 98.81 87 ASP A O 1
ATOM 686 N N . ILE A 1 88 ? -0.521 -20.422 -7.902 1 98.94 88 ILE A N 1
ATOM 687 C CA . ILE A 1 88 ? -1.166 -19.344 -7.152 1 98.94 88 ILE A CA 1
ATOM 688 C C . ILE A 1 88 ? -0.47 -18.016 -7.441 1 98.94 88 ILE A C 1
ATOM 690 O O . ILE A 1 88 ? 0.761 -17.938 -7.445 1 98.94 88 ILE A O 1
ATOM 694 N N . CYS A 1 89 ? -1.217 -16.984 -7.797 1 98.94 89 CYS A N 1
ATOM 695 C CA . CYS A 1 89 ? -0.768 -15.594 -7.77 1 98.94 89 CYS A CA 1
ATOM 696 C C . CYS A 1 89 ? -1.384 -14.844 -6.594 1 98.94 89 CYS A C 1
ATOM 698 O O . CYS A 1 89 ? -2.539 -15.086 -6.238 1 98.94 89 CYS A O 1
ATOM 700 N N . THR A 1 90 ? -0.591 -13.984 -5.957 1 98.94 90 THR A N 1
ATOM 701 C CA . THR A 1 90 ? -1.131 -13.109 -4.918 1 98.94 90 THR A CA 1
ATOM 702 C C . THR A 1 90 ? -0.785 -11.648 -5.203 1 98.94 90 THR A C 1
ATOM 704 O O . THR A 1 90 ? 0.225 -11.359 -5.852 1 98.94 90 THR A O 1
ATOM 707 N N . ASP A 1 91 ? -1.657 -10.742 -4.852 1 98.81 91 ASP A N 1
ATOM 708 C CA . ASP A 1 91 ? -1.53 -9.297 -5.043 1 98.81 91 ASP A CA 1
ATOM 709 C C . ASP A 1 91 ? -2.096 -8.539 -3.848 1 98.81 91 ASP A C 1
ATOM 711 O O . ASP A 1 91 ? -3.258 -8.719 -3.482 1 98.81 91 ASP A O 1
ATOM 715 N N . LYS A 1 92 ? -1.289 -7.754 -3.273 1 98.12 92 LYS A N 1
ATOM 716 C CA . LYS A 1 92 ? -1.721 -6.863 -2.201 1 98.12 92 LYS A CA 1
ATOM 717 C C . LYS A 1 92 ? -1.494 -5.402 -2.574 1 98.12 92 LYS A C 1
ATOM 719 O O . LYS A 1 92 ? -0.448 -4.832 -2.262 1 98.12 92 LYS A O 1
ATOM 724 N N . GLY A 1 93 ? -2.506 -4.828 -3.113 1 97.56 93 GLY A N 1
ATOM 725 C CA . GLY A 1 93 ? -2.451 -3.396 -3.352 1 97.56 93 GLY A CA 1
ATOM 726 C C . GLY A 1 93 ? -2.012 -3.041 -4.762 1 97.56 93 GLY A C 1
ATOM 727 O O . GLY A 1 93 ? -2.225 -1.918 -5.219 1 97.56 93 GLY A O 1
ATOM 728 N N . THR A 1 94 ? -1.31 -3.973 -5.48 1 98.31 94 THR A N 1
ATOM 729 C CA . THR A 1 94 ? -0.822 -3.688 -6.824 1 98.31 94 THR A CA 1
ATOM 730 C C . THR A 1 94 ? -1.985 -3.416 -7.773 1 98.31 94 THR A C 1
ATOM 732 O O . THR A 1 94 ? -1.96 -2.443 -8.531 1 98.31 94 THR A O 1
ATOM 735 N N . TYR A 1 95 ? -3.043 -4.23 -7.75 1 98.75 95 TYR A N 1
ATOM 736 C CA . TYR A 1 95 ? -4.227 -4.031 -8.578 1 98.75 95 TYR A CA 1
ATOM 737 C C . TYR A 1 95 ? -4.887 -2.691 -8.273 1 98.75 95 TYR A C 1
ATOM 739 O O . TYR A 1 95 ? -5.402 -2.027 -9.18 1 98.75 95 TYR A O 1
ATOM 747 N N . ASP A 1 96 ? -4.914 -2.246 -6.977 1 97.94 96 ASP A N 1
ATOM 748 C CA . ASP A 1 96 ? -5.465 -0.944 -6.613 1 97.94 96 ASP A CA 1
ATOM 749 C C . ASP A 1 96 ? -4.75 0.182 -7.355 1 97.94 96 ASP A C 1
ATOM 751 O O . ASP A 1 96 ? -5.395 1.054 -7.941 1 97.94 96 ASP A O 1
ATOM 755 N N . ALA A 1 97 ? -3.447 0.149 -7.309 1 95.44 97 ALA A N 1
ATOM 756 C CA . ALA A 1 97 ? -2.658 1.189 -7.961 1 95.44 97 ALA A CA 1
ATOM 757 C C . ALA A 1 97 ? -2.938 1.23 -9.461 1 95.44 97 ALA A C 1
ATOM 759 O O . ALA A 1 97 ? -3.057 2.309 -10.047 1 95.44 97 ALA A O 1
ATOM 760 N N . ILE A 1 98 ? -3.086 0.07 -10.039 1 97.12 98 ILE A N 1
ATOM 761 C CA . ILE A 1 98 ? -3.27 -0.055 -11.477 1 97.12 98 ILE A CA 1
ATOM 762 C C . ILE A 1 98 ? -4.691 0.356 -11.852 1 97.12 98 ILE A C 1
ATOM 764 O O . ILE A 1 98 ? -4.891 1.149 -12.781 1 97.12 98 ILE A O 1
ATOM 768 N N . SER A 1 99 ? -5.691 -0.176 -11.125 1 97.69 99 SER A N 1
ATOM 769 C CA . SER A 1 99 ? -7.094 -0.062 -11.508 1 97.69 99 SER A CA 1
ATOM 770 C C . SER A 1 99 ? -7.637 1.331 -11.211 1 97.69 99 SER A C 1
ATOM 772 O O . SER A 1 9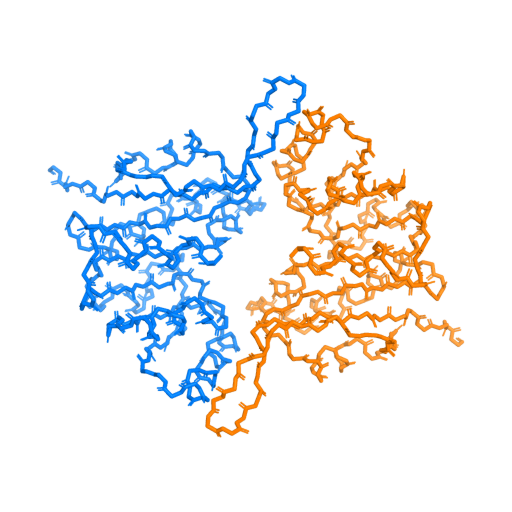9 ? -8.711 1.698 -11.688 1 97.69 99 SER A O 1
ATOM 774 N N . LEU A 1 100 ? -6.914 2.127 -10.406 1 95.75 100 LEU A N 1
ATOM 775 C CA . LEU A 1 100 ? -7.355 3.469 -10.039 1 95.75 100 LEU A CA 1
ATOM 776 C C . LEU A 1 100 ? -6.523 4.527 -10.75 1 95.75 100 LEU A C 1
ATOM 778 O O . LEU A 1 100 ? -6.672 5.723 -10.492 1 95.75 100 LEU A O 1
ATOM 782 N N . SER A 1 101 ? -5.66 4.098 -11.656 1 90.88 101 SER A N 1
ATOM 783 C CA . SER A 1 101 ? -4.848 5.023 -12.438 1 90.88 101 SER A CA 1
ATOM 784 C C . SER A 1 101 ? -5.715 6.062 -13.141 1 90.88 101 SER A C 1
ATOM 786 O O . SER A 1 101 ? -6.785 5.734 -13.664 1 90.88 101 SER A O 1
ATOM 788 N N . PRO A 1 102 ? -5.266 7.32 -13.18 1 87.19 102 PRO A N 1
ATOM 789 C CA . PRO A 1 102 ? -6.059 8.352 -13.859 1 87.19 102 PRO A CA 1
ATOM 790 C C . PRO A 1 102 ? -6.102 8.164 -15.375 1 87.19 102 PRO A C 1
ATOM 792 O O . PRO A 1 102 ? -7.02 8.656 -16.031 1 87.19 102 PRO A O 1
ATOM 795 N N . ASP A 1 103 ? -5.098 7.41 -15.844 1 88.5 103 ASP A N 1
ATOM 796 C CA . ASP A 1 103 ? -5.023 7.191 -17.281 1 88.5 103 ASP A CA 1
ATOM 797 C C . ASP A 1 103 ? -5.422 5.766 -17.641 1 88.5 103 ASP A C 1
ATOM 799 O O . ASP A 1 103 ? -4.77 4.809 -17.234 1 88.5 103 ASP A O 1
ATOM 803 N N . ASP A 1 104 ? -6.508 5.539 -18.438 1 93.06 104 ASP A N 1
ATOM 804 C CA . ASP A 1 104 ? -6.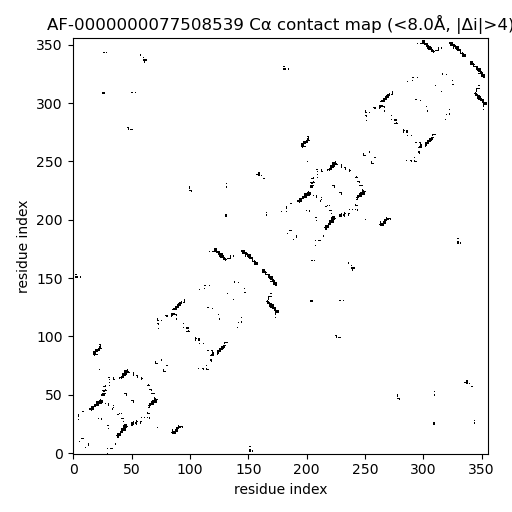91 4.277 -19.062 1 93.06 104 ASP A CA 1
ATOM 805 C C . ASP A 1 104 ? -7.16 3.203 -18 1 93.06 104 ASP A C 1
ATOM 807 O O . ASP A 1 104 ? -6.68 2.076 -18.125 1 93.06 104 ASP A O 1
ATOM 811 N N . ALA A 1 105 ? -7.863 3.568 -16.969 1 93.56 105 ALA A N 1
ATOM 812 C CA . ALA A 1 105 ? -8.109 2.652 -15.852 1 93.56 105 ALA A CA 1
ATOM 813 C C . ALA A 1 105 ? -8.797 1.377 -16.328 1 93.56 105 ALA A C 1
ATOM 815 O O . ALA A 1 105 ? -8.383 0.27 -15.984 1 93.56 105 ALA A O 1
ATOM 816 N N . SER A 1 106 ? -9.797 1.496 -17.188 1 95.12 106 SER A N 1
ATOM 817 C CA . SER A 1 106 ? -10.562 0.345 -17.656 1 95.12 106 SER A CA 1
ATOM 818 C C . SER A 1 106 ? -9.68 -0.609 -18.453 1 95.12 106 SER A C 1
ATOM 820 O O . SER A 1 106 ? -9.719 -1.823 -18.25 1 95.12 106 SER A O 1
ATOM 822 N N . GLN A 1 107 ? -8.883 -0.069 -19.328 1 97.19 107 GLN A N 1
ATOM 823 C CA . GLN A 1 107 ? -7.992 -0.896 -20.141 1 97.19 107 GLN A CA 1
ATOM 824 C C . GLN A 1 107 ? -6.938 -1.574 -19.281 1 97.19 107 GLN A C 1
ATOM 826 O O . GLN A 1 107 ? -6.617 -2.746 -19.484 1 97.19 107 GLN A O 1
ATOM 831 N N . LYS A 1 108 ? -6.41 -0.852 -18.328 1 97.81 108 LYS A N 1
ATOM 832 C CA . LYS A 1 108 ? -5.391 -1.409 -17.438 1 97.81 108 LYS A CA 1
ATOM 833 C C . LYS A 1 108 ? -5.957 -2.539 -16.594 1 97.81 108 LYS A C 1
ATOM 835 O O . LYS A 1 108 ? -5.281 -3.543 -16.344 1 97.81 108 LYS A O 1
ATOM 840 N N . ARG A 1 109 ? -7.23 -2.348 -16.156 1 97.75 109 ARG A N 1
ATOM 841 C CA . ARG A 1 109 ? -7.883 -3.42 -15.422 1 97.75 109 ARG A CA 1
ATOM 842 C C . ARG A 1 109 ? -7.988 -4.684 -16.266 1 97.75 109 ARG A C 1
ATOM 844 O O . ARG A 1 109 ? -7.641 -5.773 -15.805 1 97.75 109 ARG A O 1
ATOM 851 N N . ARG A 1 110 ? -8.422 -4.516 -17.469 1 97.81 110 ARG A N 1
ATOM 852 C CA . ARG A 1 110 ? -8.586 -5.656 -18.359 1 97.81 110 ARG A CA 1
ATOM 853 C C . ARG A 1 110 ? -7.246 -6.328 -18.641 1 97.81 110 ARG A C 1
ATOM 855 O O . ARG A 1 110 ? -7.148 -7.559 -18.625 1 97.81 110 ARG A O 1
ATOM 862 N N . THR A 1 111 ? -6.258 -5.496 -18.906 1 98.38 111 THR A N 1
ATOM 863 C CA . THR A 1 111 ? -4.922 -6.023 -19.156 1 98.38 111 THR A CA 1
ATOM 864 C C . THR A 1 111 ? -4.414 -6.82 -17.953 1 98.38 111 THR A C 1
ATOM 866 O O . THR A 1 111 ? -3.889 -7.926 -18.125 1 98.38 111 THR A O 1
ATOM 869 N N . TYR A 1 112 ? -4.539 -6.285 -16.766 1 98.75 112 TYR A N 1
ATOM 870 C CA . TYR A 1 112 ? -4.121 -6.973 -15.547 1 98.75 112 TYR A CA 1
ATOM 871 C C . TYR A 1 112 ? -4.809 -8.328 -15.422 1 98.75 112 TYR A C 1
ATOM 873 O O . TYR A 1 112 ? -4.148 -9.352 -15.203 1 98.75 112 TYR A O 1
ATOM 881 N N . VAL A 1 113 ? -6.129 -8.344 -15.578 1 98.69 113 VAL A N 1
ATOM 882 C CA . VAL A 1 113 ? -6.918 -9.562 -15.422 1 98.69 113 VAL A CA 1
ATOM 883 C C . VAL A 1 113 ? -6.469 -10.609 -16.438 1 98.69 113 VAL A C 1
ATOM 885 O O . VAL A 1 113 ? -6.238 -11.773 -16.078 1 98.69 113 VAL A O 1
ATOM 888 N N . ASN A 1 114 ? -6.309 -10.188 -17.672 1 98.12 114 ASN A N 1
ATOM 889 C CA . ASN A 1 114 ? -5.879 -11.094 -18.734 1 98.12 114 ASN A CA 1
ATOM 890 C C . ASN A 1 114 ? -4.484 -11.648 -18.453 1 98.12 114 ASN A C 1
ATOM 892 O O . ASN A 1 114 ? -4.234 -12.836 -18.672 1 98.12 114 ASN A O 1
ATOM 896 N N . HIS A 1 115 ? -3.596 -10.82 -18 1 98.75 115 HIS A N 1
ATOM 897 C CA . HIS A 1 115 ? -2.211 -11.227 -17.781 1 98.75 115 HIS A CA 1
ATOM 898 C C . HIS A 1 115 ? -2.082 -12.156 -16.578 1 98.75 115 HIS A C 1
ATOM 900 O O . HIS A 1 115 ? -1.302 -13.117 -16.609 1 98.75 115 HIS A O 1
ATOM 906 N N . VAL A 1 116 ? -2.83 -11.891 -15.523 1 98.81 116 VAL A N 1
ATOM 907 C CA . VAL A 1 116 ? -2.844 -12.812 -14.391 1 98.81 116 VAL A CA 1
ATOM 908 C C . VAL A 1 116 ? -3.404 -14.164 -14.836 1 98.81 116 VAL A C 1
ATOM 910 O O . VAL A 1 116 ? -2.896 -15.219 -14.438 1 98.81 116 VAL A O 1
ATOM 913 N N . HIS A 1 117 ? -4.422 -14.094 -15.633 1 98.38 117 HIS A N 1
ATOM 914 C CA . HIS A 1 117 ? -4.992 -15.305 -16.203 1 98.38 117 HIS A CA 1
ATOM 915 C C . HIS A 1 117 ? -3.941 -16.109 -16.969 1 98.38 117 HIS A C 1
ATOM 917 O O . HIS A 1 117 ? -3.869 -17.328 -16.828 1 98.38 117 HIS A O 1
ATOM 923 N N . ARG A 1 118 ? -3.139 -15.469 -17.703 1 97.69 118 ARG A N 1
ATOM 924 C CA . ARG A 1 118 ? -2.086 -16.094 -18.484 1 97.69 118 ARG A CA 1
ATOM 925 C C . ARG A 1 118 ? -1.011 -16.703 -17.594 1 97.69 118 ARG A C 1
ATOM 927 O O . ARG A 1 118 ? -0.417 -17.734 -17.938 1 97.69 118 ARG A O 1
ATOM 934 N N . LEU A 1 119 ? -0.736 -16.109 -16.453 1 98.62 119 LEU A N 1
ATOM 935 C CA . LEU A 1 119 ? 0.329 -16.531 -15.555 1 98.62 119 LEU A CA 1
ATOM 936 C C . LEU A 1 119 ? -0.072 -17.781 -14.781 1 98.62 119 LEU A C 1
ATOM 938 O O . LEU A 1 119 ? 0.789 -18.531 -14.328 1 98.62 119 LEU A O 1
ATOM 942 N N . LEU A 1 120 ? -1.384 -17.969 -14.641 1 98.69 120 LEU A N 1
ATOM 943 C CA . LEU A 1 120 ? -1.876 -19.031 -13.773 1 98.69 120 LEU A CA 1
ATOM 944 C C . LEU A 1 120 ? -2.084 -20.312 -14.562 1 98.69 120 LEU A C 1
ATOM 946 O O . LEU A 1 120 ? -2.521 -20.281 -15.719 1 98.69 120 LEU A O 1
ATOM 950 N N . LYS A 1 121 ? -1.768 -21.469 -13.961 1 97.94 121 LYS A N 1
ATOM 951 C CA . LYS A 1 121 ? -2.211 -22.766 -14.477 1 97.94 121 LYS A CA 1
ATOM 952 C C . LYS A 1 121 ? -3.734 -22.859 -14.492 1 97.94 121 LYS A C 1
ATOM 954 O O . LYS A 1 121 ? -4.418 -22.062 -13.844 1 97.94 121 LYS A O 1
ATOM 959 N N . ASP A 1 122 ? -4.199 -23.844 -15.258 1 96.62 122 ASP A N 1
ATOM 960 C CA . ASP A 1 122 ? -5.633 -24.109 -15.195 1 96.62 122 ASP A CA 1
ATOM 961 C C . ASP A 1 122 ? -6.066 -24.438 -13.766 1 96.62 122 ASP A C 1
ATOM 963 O O . ASP A 1 122 ? -5.387 -25.172 -13.062 1 96.62 122 ASP A O 1
ATOM 967 N N . SER A 1 123 ? -7.148 -23.797 -13.359 1 96.69 123 SER A N 1
ATOM 968 C CA . SER A 1 123 ? -7.723 -23.953 -12.023 1 96.69 123 SER A CA 1
ATOM 969 C C . SER A 1 123 ? -6.824 -23.328 -10.961 1 96.69 123 SER A C 1
ATOM 971 O O . SER A 1 123 ? -6.984 -23.609 -9.766 1 96.69 123 SER A O 1
ATOM 973 N N . GLY A 1 124 ? -5.805 -22.562 -11.414 1 98.44 124 GLY A N 1
ATOM 974 C CA . GLY A 1 124 ? -4.969 -21.844 -10.461 1 98.44 124 GLY A CA 1
ATOM 975 C C . GLY A 1 124 ? -5.73 -20.812 -9.664 1 98.44 124 GLY A C 1
ATOM 976 O O . GLY A 1 124 ? -6.887 -20.516 -9.961 1 98.44 124 GLY A O 1
ATOM 977 N N . LEU A 1 125 ? -5.102 -20.25 -8.586 1 98.88 125 LEU A N 1
ATOM 978 C CA . LEU A 1 125 ? -5.773 -19.328 -7.676 1 98.88 125 LEU A CA 1
ATOM 979 C C . LEU A 1 125 ? -5.148 -17.953 -7.742 1 98.88 125 LEU A C 1
ATOM 981 O O . LEU A 1 125 ? -3.934 -17.812 -7.91 1 98.88 125 LEU A O 1
ATOM 985 N N . LEU A 1 126 ? -5.938 -16.953 -7.672 1 98.94 126 LEU A N 1
ATOM 986 C CA . LEU A 1 126 ? -5.531 -15.578 -7.41 1 98.94 126 LEU A CA 1
ATOM 987 C C . LEU A 1 126 ? -6.016 -15.117 -6.043 1 98.94 126 LEU A C 1
ATOM 989 O O . LEU A 1 126 ? -7.223 -15.102 -5.777 1 98.94 126 LEU A O 1
ATOM 993 N N . VAL A 1 127 ? -5.109 -14.797 -5.105 1 98.88 127 VAL A N 1
ATOM 994 C CA . VAL A 1 127 ? -5.414 -14.195 -3.814 1 98.88 127 VAL A CA 1
ATOM 995 C C . VAL A 1 127 ? -5.168 -12.688 -3.877 1 98.88 127 VAL A C 1
ATOM 997 O O . VAL A 1 127 ? -4.02 -12.242 -3.869 1 98.88 127 VAL A O 1
ATOM 1000 N N . ILE A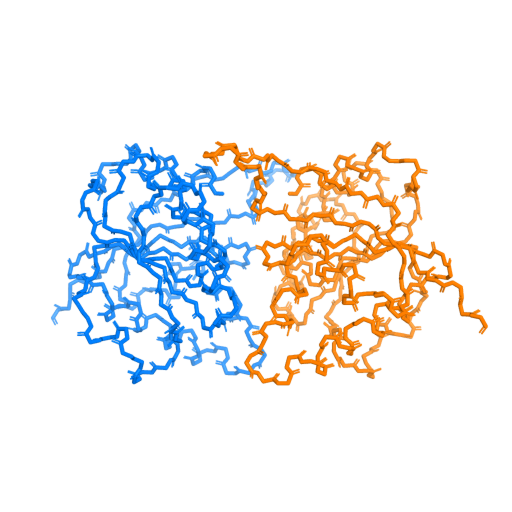 1 128 ? -6.246 -11.93 -3.91 1 98.81 128 ILE A N 1
ATOM 1001 C CA . ILE A 1 128 ? -6.098 -10.5 -4.129 1 98.81 128 ILE A CA 1
ATOM 1002 C C . ILE A 1 128 ? -6.617 -9.734 -2.914 1 98.81 128 ILE A C 1
ATOM 1004 O O . ILE A 1 128 ? -7.668 -10.078 -2.361 1 98.81 128 ILE A O 1
ATOM 1008 N N . THR A 1 129 ? -5.844 -8.805 -2.414 1 98.5 129 THR A N 1
ATOM 1009 C CA . THR A 1 129 ? -6.195 -7.926 -1.305 1 98.5 129 THR A CA 1
ATOM 1010 C C . THR A 1 129 ? -6.285 -6.477 -1.77 1 98.5 129 THR A C 1
ATOM 1012 O O . THR A 1 129 ? -5.367 -5.965 -2.414 1 98.5 129 THR A O 1
ATOM 1015 N N . SER A 1 130 ? -7.418 -5.82 -1.501 1 98 130 SER A N 1
ATOM 1016 C CA . SER A 1 130 ? -7.691 -4.438 -1.887 1 98 130 SER A CA 1
ATOM 1017 C C . SER A 1 130 ? -8.258 -3.639 -0.716 1 98 130 SER A C 1
ATOM 1019 O O . SER A 1 130 ? -9.039 -4.16 0.08 1 98 130 SER A O 1
ATOM 1021 N N . CYS A 1 131 ? -7.922 -2.43 -0.612 1 96.62 131 CYS A N 1
ATOM 1022 C CA . CYS A 1 131 ? -8.586 -1.553 0.347 1 96.62 131 CYS A CA 1
ATOM 1023 C C . CYS A 1 131 ? -9.508 -0.569 -0.362 1 96.62 131 CYS A C 1
ATOM 1025 O O . CYS A 1 131 ? -10.156 0.259 0.284 1 96.62 131 CYS A O 1
ATOM 1027 N N . ASN A 1 132 ? -9.68 -0.728 -1.674 1 96.62 132 ASN A N 1
ATOM 1028 C CA . ASN A 1 132 ? -10.43 0.276 -2.414 1 96.62 132 ASN A CA 1
ATOM 1029 C C . ASN A 1 132 ? -11.602 -0.347 -3.168 1 96.62 132 ASN A C 1
ATOM 1031 O O . ASN A 1 132 ? -12.492 0.364 -3.643 1 96.62 132 ASN A O 1
ATOM 1035 N N . TRP A 1 133 ? -11.57 -1.658 -3.299 1 96.88 133 TRP A N 1
ATOM 1036 C CA . TRP A 1 133 ? -12.664 -2.352 -3.973 1 96.88 133 TRP A CA 1
ATOM 1037 C C . TRP A 1 133 ? -13.359 -3.322 -3.025 1 96.88 133 TRP A C 1
ATOM 1039 O O . TRP A 1 133 ? -12.695 -4.031 -2.262 1 96.88 133 TRP A O 1
ATOM 1049 N N . THR A 1 134 ? -14.648 -3.324 -3.086 1 94.12 134 THR A N 1
ATOM 1050 C CA . THR A 1 134 ? -15.445 -4.258 -2.299 1 94.12 134 THR A CA 1
ATOM 1051 C C . THR A 1 134 ? -15.398 -5.656 -2.91 1 94.12 134 THR A C 1
ATOM 1053 O O . THR A 1 134 ? -14.922 -5.832 -4.031 1 94.12 134 THR A O 1
ATOM 1056 N N . LYS A 1 135 ? -15.898 -6.594 -2.166 1 96.19 135 LYS A N 1
ATOM 1057 C CA . LYS A 1 135 ? -16.016 -7.961 -2.664 1 96.19 135 LYS A CA 1
ATOM 1058 C C . LYS A 1 135 ? -16.812 -8.008 -3.961 1 96.19 135 LYS A C 1
ATOM 1060 O O . LYS A 1 135 ? -16.422 -8.664 -4.926 1 96.19 135 LYS A O 1
ATOM 1065 N N . GLU A 1 136 ? -17.938 -7.305 -3.994 1 96.62 136 GLU A N 1
ATOM 1066 C CA . GLU A 1 136 ? -18.812 -7.301 -5.164 1 96.62 136 GLU A CA 1
ATOM 1067 C C . GLU A 1 136 ? -18.109 -6.703 -6.379 1 96.62 136 GLU A C 1
ATOM 1069 O O . GLU A 1 136 ? -18.219 -7.238 -7.484 1 96.62 136 GLU A O 1
ATOM 1074 N N . GLU A 1 137 ? -17.422 -5.691 -6.148 1 97.19 137 GLU A N 1
ATOM 1075 C CA . GLU A 1 137 ? -16.719 -5.027 -7.242 1 97.19 137 GLU A CA 1
ATOM 1076 C C . GLU A 1 137 ? -15.602 -5.902 -7.793 1 97.19 137 GLU A C 1
ATOM 1078 O O . GLU A 1 137 ? -15.461 -6.047 -9.008 1 97.19 137 GLU A O 1
ATOM 1083 N N . LEU A 1 138 ? -14.789 -6.477 -6.93 1 98.5 138 LEU A N 1
ATOM 1084 C CA . LEU A 1 138 ? -13.734 -7.375 -7.379 1 98.5 138 LEU A CA 1
ATOM 1085 C C . LEU A 1 138 ? -14.312 -8.555 -8.156 1 98.5 138 LEU A C 1
ATOM 1087 O O . LEU A 1 138 ? -13.766 -8.953 -9.188 1 98.5 138 LEU A O 1
ATOM 1091 N N . THR A 1 139 ? -15.375 -9.125 -7.652 1 98.62 139 THR A N 1
ATOM 1092 C CA . THR A 1 139 ? -16.016 -10.242 -8.328 1 98.62 139 THR A CA 1
ATOM 1093 C C . THR A 1 139 ? -16.438 -9.852 -9.742 1 98.62 139 THR A C 1
ATOM 1095 O O . THR A 1 139 ? -16.266 -10.617 -10.688 1 98.62 139 THR A O 1
ATOM 1098 N N . GLU A 1 140 ? -16.922 -8.68 -9.82 1 98.38 140 GLU A N 1
ATOM 1099 C CA . GLU A 1 140 ? -17.328 -8.188 -11.133 1 98.38 140 GLU A CA 1
ATOM 1100 C C . GLU A 1 140 ? -16.109 -7.984 -12.039 1 98.38 140 GLU A C 1
ATOM 1102 O O . GLU A 1 140 ? -16.125 -8.414 -13.203 1 98.38 140 GLU A O 1
ATOM 1107 N N . HIS A 1 141 ? -15.07 -7.312 -11.57 1 98.25 141 HIS A N 1
ATOM 1108 C CA . HIS A 1 141 ? -13.883 -7.02 -12.359 1 98.25 141 HIS A CA 1
ATOM 1109 C C . HIS A 1 141 ? -13.25 -8.297 -12.906 1 98.25 141 HIS A C 1
ATOM 1111 O O . HIS A 1 141 ? -12.719 -8.297 -14.016 1 98.25 141 HIS A O 1
ATOM 1117 N N . PHE A 1 142 ? -13.297 -9.391 -12.148 1 98.62 142 PHE A N 1
ATOM 1118 C CA . PHE A 1 142 ? -12.539 -10.586 -12.484 1 98.62 142 PHE A CA 1
ATOM 1119 C C . PHE A 1 142 ? -13.453 -11.664 -13.055 1 98.62 142 PHE A C 1
ATOM 1121 O O . PHE A 1 142 ? -13.023 -12.789 -13.305 1 98.62 142 PHE A O 1
ATOM 1128 N N . SER A 1 143 ? -14.68 -11.359 -13.375 1 97.88 143 SER A N 1
ATOM 1129 C CA . SER A 1 143 ? -15.711 -12.336 -13.711 1 97.88 143 SER A CA 1
ATOM 1130 C C . SER A 1 143 ? -15.438 -12.992 -15.062 1 97.88 143 SER A C 1
ATOM 1132 O O . SER A 1 143 ? -15.93 -14.086 -15.336 1 97.88 143 SER A O 1
ATOM 1134 N N . SER A 1 144 ? -14.742 -12.336 -15.93 1 96.19 144 SER A N 1
ATOM 1135 C CA . SER A 1 144 ? -14.516 -12.867 -17.266 1 96.19 144 SER A CA 1
ATOM 1136 C C . SER A 1 144 ? -13.664 -14.133 -17.219 1 96.19 144 SER A C 1
ATOM 1138 O O . SER A 1 144 ? -13.875 -15.062 -18.016 1 96.19 144 SER A O 1
ATOM 1140 N N . GLY A 1 145 ? -12.742 -14.242 -16.297 1 96.94 145 GLY A N 1
ATOM 1141 C CA . GLY A 1 145 ? -11.82 -15.367 -16.312 1 96.94 145 GLY A CA 1
ATOM 1142 C C . GLY A 1 145 ? -11.688 -16.047 -14.969 1 96.94 145 GLY A C 1
ATOM 1143 O O . GLY A 1 145 ? -10.984 -17.062 -14.852 1 96.94 145 GLY A O 1
ATOM 1144 N N . PHE A 1 146 ? -12.422 -15.555 -14.016 1 98.69 146 PHE A N 1
ATOM 1145 C CA . PHE A 1 146 ? -12.234 -16.062 -12.664 1 98.69 146 PHE A CA 1
ATOM 1146 C C . PHE A 1 146 ? -13.57 -16.281 -11.969 1 98.69 146 PHE A C 1
ATOM 1148 O O . PHE A 1 146 ? -14.57 -15.656 -12.344 1 98.69 146 PHE A O 1
ATOM 1155 N N . GLU A 1 147 ? -13.594 -17.156 -11.008 1 98.38 147 GLU A N 1
ATOM 1156 C CA . GLU A 1 147 ? -14.75 -17.359 -10.133 1 98.38 147 GLU A CA 1
ATOM 1157 C C . GLU A 1 147 ? -14.344 -17.266 -8.664 1 98.38 147 GLU A C 1
ATOM 1159 O O . GLU A 1 147 ? -13.25 -17.703 -8.281 1 98.38 147 GLU A O 1
ATOM 1164 N N . LEU A 1 148 ? -15.18 -16.719 -7.898 1 98.56 148 LEU A N 1
ATOM 1165 C CA . LEU A 1 148 ? -14.953 -16.578 -6.465 1 98.56 148 LEU A CA 1
ATOM 1166 C C . LEU A 1 148 ? -14.992 -17.938 -5.773 1 98.56 148 LEU A C 1
ATOM 1168 O O . LEU A 1 148 ? -15.93 -18.719 -5.969 1 98.56 148 LEU A O 1
ATOM 1172 N N . VAL A 1 149 ? -13.969 -18.219 -4.926 1 98.06 149 VAL A N 1
ATOM 1173 C CA . VAL A 1 149 ? -13.992 -19.531 -4.289 1 98.06 149 VAL A CA 1
ATOM 1174 C C . VAL A 1 149 ? -13.859 -19.375 -2.775 1 98.06 149 VAL A C 1
ATOM 1176 O O . VAL A 1 149 ? -14.219 -20.281 -2.018 1 98.06 149 VAL A O 1
ATOM 1179 N N . ASP A 1 150 ? -13.258 -18.281 -2.287 1 98.25 150 ASP A N 1
ATOM 1180 C CA . ASP A 1 150 ? -13.102 -18.047 -0.852 1 98.25 150 ASP A CA 1
ATOM 1181 C C . ASP A 1 150 ? -12.914 -16.562 -0.542 1 98.25 150 ASP A C 1
ATOM 1183 O O . ASP A 1 150 ? -12.742 -15.758 -1.453 1 98.25 150 ASP A O 1
ATOM 1187 N N . GLU A 1 151 ? -13.117 -16.172 0.623 1 97.62 151 GLU A N 1
ATOM 1188 C CA . GLU A 1 151 ? -12.898 -14.828 1.13 1 97.62 151 GLU A CA 1
ATOM 1189 C C . GLU A 1 151 ? -12.141 -14.852 2.453 1 97.62 151 GLU A C 1
ATOM 1191 O O . GLU A 1 151 ? -12.492 -15.609 3.363 1 97.62 151 GLU A O 1
ATOM 1196 N N . ILE A 1 152 ? -11.039 -14.148 2.521 1 97 152 ILE A N 1
ATOM 1197 C CA . ILE A 1 152 ? -10.297 -14 3.768 1 97 152 ILE A CA 1
ATOM 1198 C C . ILE A 1 152 ? -10.898 -12.859 4.59 1 97 152 ILE A C 1
ATOM 1200 O O . ILE A 1 152 ? -10.789 -11.688 4.219 1 97 152 ILE A O 1
ATOM 1204 N N . ARG A 1 153 ? -11.461 -13.125 5.656 1 91 153 ARG A N 1
ATOM 1205 C CA . ARG A 1 153 ? -12.234 -12.164 6.434 1 91 153 ARG A CA 1
ATOM 1206 C C . ARG A 1 153 ? -11.312 -11.258 7.254 1 91 153 ARG A C 1
ATOM 1208 O O . ARG A 1 153 ? -10.422 -11.742 7.949 1 91 153 ARG A O 1
ATOM 1215 N N . HIS A 1 154 ? -11.484 -10.016 7.078 1 90.31 154 HIS A N 1
ATOM 1216 C CA . HIS A 1 154 ? -10.805 -8.992 7.867 1 90.31 154 HIS A CA 1
ATOM 1217 C C . HIS A 1 154 ? -11.734 -8.391 8.914 1 90.31 154 HIS A C 1
ATOM 1219 O O . HIS A 1 154 ? -12.961 -8.508 8.797 1 90.31 154 HIS A O 1
ATOM 1225 N N . PRO A 1 155 ? -11.156 -7.824 10 1 81 155 PRO A N 1
ATOM 1226 C CA . PRO A 1 155 ? -12.023 -7.199 11.008 1 81 155 PRO A CA 1
ATOM 1227 C C . PRO A 1 155 ? -12.977 -6.172 10.406 1 81 155 PRO A C 1
ATOM 1229 O O . PRO A 1 155 ? -12.609 -5.457 9.469 1 81 155 PRO A O 1
ATOM 1232 N N . THR A 1 156 ? -14.188 -6.34 10.891 1 78.5 156 THR A N 1
ATOM 1233 C CA . THR A 1 156 ? -15.234 -5.43 10.438 1 78.5 156 THR A CA 1
ATOM 1234 C C . THR A 1 156 ? -15.477 -4.324 11.461 1 78.5 156 THR A C 1
ATOM 1236 O O . THR A 1 156 ? -15.133 -4.477 12.633 1 78.5 156 THR A O 1
ATOM 1239 N N . PHE A 1 157 ? -15.695 -3.246 11.086 1 73.44 157 PHE A N 1
ATOM 1240 C CA . PHE A 1 157 ? -16.188 -2.199 11.969 1 73.44 157 PHE A CA 1
ATOM 1241 C C . PHE A 1 157 ? -17.719 -2.145 11.945 1 73.44 157 PHE A C 1
ATOM 1243 O O . PHE A 1 157 ? -18.344 -2.48 10.938 1 73.44 157 PHE A O 1
ATOM 1250 N N . LYS A 1 158 ? -18.344 -2.229 13.18 1 69.69 158 LYS A N 1
ATOM 1251 C CA . LYS A 1 158 ? -19.797 -2.053 13.312 1 69.69 158 LYS A CA 1
ATOM 125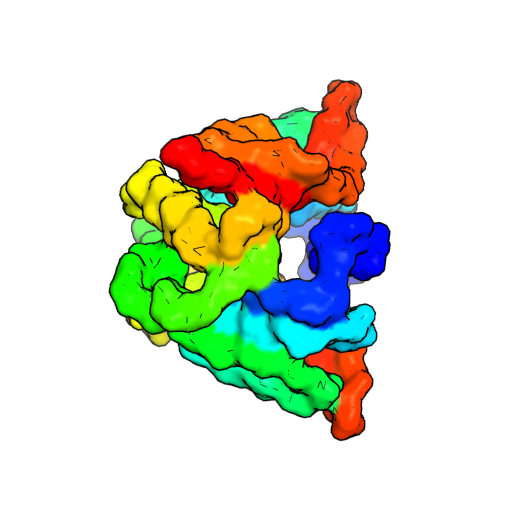2 C C . LYS A 1 158 ? -20.141 -0.631 13.758 1 69.69 158 LYS A C 1
ATOM 1254 O O . LYS A 1 158 ? -19.547 -0.11 14.703 1 69.69 158 LYS A O 1
ATOM 1259 N N . PHE A 1 159 ? -20.75 0.056 12.805 1 60.91 159 PHE A N 1
ATOM 1260 C CA . PHE A 1 159 ? -21.203 1.374 13.25 1 60.91 159 PHE A CA 1
ATOM 1261 C C . PHE A 1 159 ? -22.531 1.734 12.609 1 60.91 159 PHE A C 1
ATOM 1263 O O . PHE A 1 159 ? -22.688 1.635 11.391 1 60.91 159 PHE A O 1
ATOM 1270 N N . GLY A 1 160 ? -23.359 2.273 13.312 1 58.91 160 GLY A N 1
ATOM 1271 C CA . GLY A 1 160 ? -24.672 2.711 12.836 1 58.91 160 GLY A CA 1
ATOM 1272 C C . GLY A 1 160 ? -25.484 1.588 12.227 1 58.91 160 GLY A C 1
ATOM 1273 O O . GLY A 1 160 ? -26.156 1.785 11.211 1 58.91 160 GLY A O 1
ATOM 1274 N N . GLY A 1 161 ? -25.172 0.436 12.664 1 63.03 161 GLY A N 1
ATOM 1275 C CA . GLY A 1 161 ? -25.922 -0.714 12.188 1 63.03 161 GLY A CA 1
ATOM 1276 C C . GLY A 1 161 ? -25.344 -1.332 10.93 1 63.03 161 GLY A C 1
ATOM 1277 O O . GLY A 1 161 ? -25.828 -2.35 10.445 1 63.03 161 GLY A O 1
ATOM 1278 N N . LYS A 1 162 ? -24.453 -0.643 10.414 1 66.56 162 LYS A N 1
ATOM 1279 C CA . LYS A 1 162 ? -23.828 -1.186 9.211 1 66.56 162 LYS A CA 1
ATOM 1280 C C . LYS A 1 162 ? -22.469 -1.813 9.523 1 66.56 162 LYS A C 1
ATOM 1282 O O . LYS A 1 162 ? -21.781 -1.393 10.461 1 66.56 162 LYS A O 1
ATOM 1287 N N . THR A 1 163 ? -22.219 -3.008 8.953 1 72.62 163 THR A N 1
ATOM 1288 C CA . THR A 1 163 ? -20.938 -3.703 9.039 1 72.62 163 THR A CA 1
ATOM 1289 C C . THR A 1 163 ? -20.125 -3.49 7.77 1 72.62 163 THR A C 1
ATOM 1291 O O . THR A 1 163 ? -20.656 -3.576 6.66 1 72.62 163 THR A O 1
ATOM 1294 N N . GLY A 1 164 ? -18.922 -2.807 7.961 1 76.06 164 GLY A N 1
ATOM 1295 C CA . GLY A 1 164 ? -18.047 -2.621 6.816 1 76.06 164 GLY A CA 1
ATOM 1296 C C . GLY A 1 164 ? -16.609 -3.043 7.094 1 76.06 164 GLY A C 1
ATOM 1297 O O . GLY A 1 164 ? -16.281 -3.436 8.219 1 76.06 164 GLY A O 1
ATOM 1298 N N . THR A 1 165 ? -15.906 -3.314 5.977 1 83 165 THR A N 1
ATOM 1299 C CA . THR A 1 165 ? -14.5 -3.648 6.125 1 83 165 THR A CA 1
ATOM 1300 C C . THR A 1 165 ? -13.625 -2.654 5.371 1 83 165 THR A C 1
ATOM 1302 O O . THR A 1 165 ? -14.031 -2.115 4.34 1 83 165 THR A O 1
ATOM 1305 N N . THR A 1 166 ? -12.461 -2.387 5.996 1 85.38 166 THR A N 1
ATOM 1306 C CA . THR A 1 166 ? -11.539 -1.458 5.348 1 85.38 166 THR A CA 1
ATOM 1307 C C . THR A 1 166 ? -10.609 -2.197 4.387 1 85.38 166 THR A C 1
ATOM 1309 O O . THR A 1 166 ? -9.898 -1.572 3.598 1 85.38 166 THR A O 1
ATOM 1312 N N . THR A 1 167 ? -10.625 -3.457 4.441 1 94.06 167 THR A N 1
ATOM 1313 C CA . THR A 1 167 ? -9.797 -4.285 3.572 1 94.06 167 THR A CA 1
ATOM 1314 C C . THR A 1 167 ? -10.578 -5.48 3.049 1 94.06 167 THR A C 1
ATOM 1316 O O . THR A 1 167 ? -11.359 -6.086 3.787 1 94.06 167 THR A O 1
ATOM 1319 N N . THR A 1 168 ? -10.461 -5.773 1.795 1 96.5 168 THR A N 1
ATOM 1320 C CA . THR A 1 168 ? -11.102 -6.914 1.146 1 96.5 168 THR A CA 1
ATOM 1321 C C . THR A 1 168 ? -10.055 -7.879 0.593 1 96.5 168 THR A C 1
ATOM 1323 O O . THR A 1 168 ? -9.156 -7.469 -0.142 1 96.5 168 THR A O 1
ATOM 1326 N N . SER A 1 169 ? -10.047 -9.102 1.004 1 98.31 169 SER A N 1
ATOM 1327 C CA . SER A 1 169 ? -9.195 -10.156 0.455 1 98.31 169 SER A CA 1
ATOM 1328 C C . SER A 1 169 ? -10.023 -11.297 -0.123 1 98.31 169 SER A C 1
ATOM 1330 O O . SER A 1 169 ? -10.773 -11.945 0.6 1 98.31 169 SER A O 1
ATOM 1332 N N . ILE A 1 170 ? -9.875 -11.531 -1.434 1 98.62 170 ILE A N 1
ATOM 1333 C CA . ILE A 1 170 ? -10.688 -12.508 -2.139 1 98.62 170 ILE A CA 1
ATOM 1334 C C . ILE A 1 170 ? -9.797 -13.547 -2.807 1 98.62 170 ILE A C 1
ATOM 1336 O O . ILE A 1 170 ? -8.719 -13.219 -3.307 1 98.62 170 ILE A O 1
ATOM 1340 N N . VAL A 1 171 ? -10.227 -14.805 -2.809 1 98.81 171 VAL A N 1
ATOM 1341 C CA . VAL A 1 171 ? -9.578 -15.891 -3.527 1 98.81 171 VAL A CA 1
ATOM 134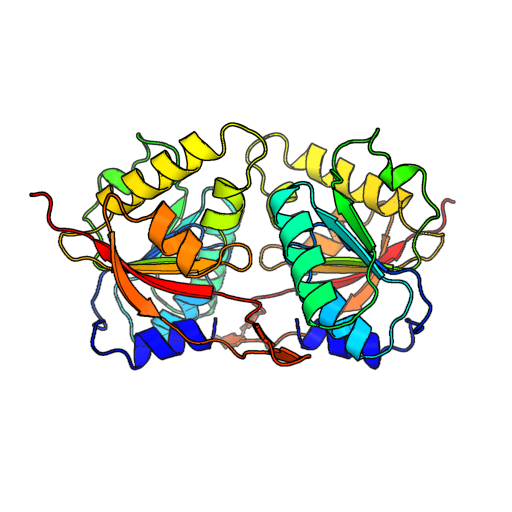2 C C . VAL A 1 171 ? -10.398 -16.266 -4.758 1 98.81 171 VAL A C 1
ATOM 1344 O O . VAL A 1 171 ? -11.555 -16.672 -4.637 1 98.81 171 VAL A O 1
ATOM 1347 N N . PHE A 1 172 ? -9.836 -16.125 -5.875 1 98.88 172 PHE A N 1
ATOM 1348 C CA . PHE A 1 172 ? -10.469 -16.484 -7.141 1 98.88 172 PHE A CA 1
ATOM 1349 C C . PHE A 1 172 ? -9.812 -17.719 -7.73 1 98.88 172 PHE A C 1
ATOM 1351 O O . PHE A 1 172 ? -8.625 -17.969 -7.516 1 98.88 172 PHE A O 1
ATOM 1358 N N . ARG A 1 173 ? -10.547 -18.438 -8.461 1 98.75 173 ARG A N 1
ATOM 1359 C CA . ARG A 1 173 ? -10.047 -19.562 -9.258 1 98.75 173 ARG A CA 1
ATOM 1360 C C . ARG A 1 173 ? -10.164 -19.266 -10.75 1 98.75 173 ARG A C 1
ATOM 1362 O O . ARG A 1 173 ? -11.195 -18.766 -11.211 1 98.75 173 ARG A O 1
ATOM 1369 N N . LYS A 1 174 ? -9.055 -19.484 -11.43 1 98.5 174 LYS A N 1
ATOM 1370 C CA . LYS A 1 174 ? -9.078 -19.359 -12.883 1 98.5 174 LYS A CA 1
ATOM 1371 C C . LYS A 1 174 ? -10.094 -20.312 -13.5 1 98.5 174 LYS A C 1
ATOM 1373 O O . LYS A 1 174 ? -10.086 -21.516 -13.203 1 98.5 174 LYS A O 1
ATOM 1378 N N . LYS A 1 175 ? -10.984 -19.719 -14.312 1 94.88 175 LYS A N 1
ATOM 1379 C CA . LYS A 1 175 ? -11.953 -20.547 -15.031 1 94.88 175 LYS A CA 1
ATOM 1380 C C . LYS A 1 175 ? -11.281 -21.359 -16.125 1 94.88 175 LYS A C 1
ATOM 1382 O O . LYS A 1 175 ? -10.328 -20.891 -16.766 1 94.88 175 LYS A O 1
ATOM 1387 N N . ASP A 1 176 ? -11.789 -22.578 -16.266 1 80.69 176 ASP A N 1
ATOM 1388 C CA . ASP A 1 176 ? -11.305 -23.422 -17.359 1 80.69 176 ASP A CA 1
ATOM 1389 C C . ASP A 1 176 ? -11.68 -22.844 -18.719 1 80.69 176 ASP A C 1
ATOM 1391 O O . ASP A 1 176 ? -12.75 -22.25 -18.859 1 80.69 176 ASP A O 1
ATOM 1395 N N . SER A 1 177 ? -10.625 -22.406 -19.516 1 63.38 177 SER A N 1
ATOM 1396 C CA . SER A 1 177 ? -10.961 -22.016 -20.875 1 63.38 177 SER A CA 1
ATOM 1397 C C . SER A 1 177 ? -11.953 -22.984 -21.5 1 63.38 177 SER A C 1
ATOM 1399 O O . SER A 1 177 ? -11.773 -24.203 -21.422 1 63.38 177 SER A O 1
ATOM 1401 N N . ARG A 1 178 ? -13.289 -22.625 -21.578 1 46.09 178 ARG A N 1
ATOM 1402 C CA . ARG A 1 178 ? -14.18 -23.469 -22.344 1 46.09 178 ARG A CA 1
ATOM 1403 C C . ARG A 1 178 ? -13.664 -23.656 -23.766 1 46.09 178 ARG A C 1
ATOM 1405 O O . ARG A 1 178 ? -12.992 -22.781 -24.312 1 46.09 178 ARG A O 1
ATOM 1412 N N . MET B 1 1 ? -0.699 0.399 10.57 1 87 1 MET B N 1
ATOM 1413 C CA . MET B 1 1 ? -1.711 1.396 10.906 1 87 1 MET B CA 1
ATOM 1414 C C . MET B 1 1 ? -1.824 1.566 12.414 1 87 1 MET B C 1
ATOM 1416 O O . MET B 1 1 ? -1.688 2.678 12.93 1 87 1 MET B O 1
ATOM 1420 N N . GLU B 1 2 ? -1.825 0.445 13.109 1 88.38 2 GLU B N 1
ATOM 1421 C CA . GLU B 1 2 ? -2.029 0.521 14.555 1 88.38 2 GLU B CA 1
ATOM 1422 C C . GLU B 1 2 ? -0.881 1.26 15.234 1 88.38 2 GLU B C 1
ATOM 1424 O O . GLU B 1 2 ? -1.104 2.066 16.141 1 88.38 2 GLU B O 1
ATOM 1429 N N . ARG B 1 3 ? 0.345 1.023 14.82 1 93.81 3 ARG B N 1
ATOM 1430 C CA . ARG B 1 3 ? 1.511 1.645 15.445 1 93.81 3 ARG B CA 1
ATOM 1431 C C . ARG B 1 3 ? 1.548 3.143 15.156 1 93.81 3 ARG B C 1
ATOM 1433 O O . ARG B 1 3 ? 1.983 3.928 16 1 93.81 3 ARG B O 1
ATOM 1440 N N . ILE B 1 4 ? 1.082 3.49 13.953 1 97 4 ILE B N 1
ATOM 1441 C CA . ILE B 1 4 ? 1.029 4.902 13.594 1 97 4 ILE B CA 1
ATOM 1442 C C . ILE B 1 4 ? -0.016 5.617 14.445 1 97 4 ILE B C 1
ATOM 1444 O O . ILE B 1 4 ? 0.259 6.672 15.016 1 97 4 ILE B O 1
ATOM 1448 N N . VAL B 1 5 ? -1.186 5.035 14.625 1 97 5 VAL B N 1
ATOM 1449 C CA . VAL B 1 5 ? -2.264 5.621 15.422 1 97 5 VAL B CA 1
ATOM 1450 C C . VAL B 1 5 ? -1.824 5.742 16.875 1 97 5 VAL B C 1
ATOM 1452 O O . VAL B 1 5 ? -2.09 6.754 17.531 1 97 5 VAL B O 1
ATOM 1455 N N . LYS B 1 6 ? -1.154 4.711 17.344 1 96.88 6 LYS B N 1
ATOM 1456 C CA . LYS B 1 6 ? -0.648 4.73 18.719 1 96.88 6 LYS B CA 1
ATOM 1457 C C . LYS B 1 6 ? 0.333 5.879 18.922 1 96.88 6 LYS B C 1
ATOM 1459 O O . LYS B 1 6 ? 0.291 6.559 19.953 1 96.88 6 LYS B O 1
ATOM 1464 N N . TRP B 1 7 ? 1.212 6.055 18 1 97.75 7 TRP B N 1
ATOM 1465 C CA . TRP B 1 7 ? 2.156 7.164 18.109 1 97.75 7 TRP B CA 1
ATOM 1466 C C . TRP B 1 7 ? 1.421 8.5 18.203 1 97.75 7 TRP B C 1
ATOM 1468 O O . TRP B 1 7 ? 1.766 9.352 19.016 1 97.75 7 TRP B O 1
ATOM 1478 N N . PHE B 1 8 ? 0.398 8.711 17.359 1 97.81 8 PHE B N 1
ATOM 1479 C CA . PHE B 1 8 ? -0.388 9.938 17.391 1 97.81 8 PHE B CA 1
ATOM 1480 C C . PHE B 1 8 ? -1.085 10.117 18.734 1 97.81 8 PHE B C 1
ATOM 1482 O O . PHE B 1 8 ? -1.085 11.211 19.297 1 97.81 8 PHE B O 1
ATOM 1489 N N . ARG B 1 9 ? -1.637 9.094 19.203 1 96.5 9 ARG B N 1
ATOM 1490 C CA . ARG B 1 9 ? -2.449 9.133 20.422 1 96.5 9 ARG B CA 1
ATOM 1491 C C . ARG B 1 9 ? -1.591 9.414 21.641 1 96.5 9 ARG B C 1
ATOM 1493 O O . ARG B 1 9 ? -1.986 10.18 22.531 1 96.5 9 ARG B O 1
ATOM 1500 N N . GLU B 1 10 ? -0.409 8.82 21.641 1 95.31 10 GLU B N 1
ATOM 1501 C CA . GLU B 1 10 ? 0.406 8.852 22.859 1 95.31 10 GLU B CA 1
ATOM 1502 C C . GLU B 1 10 ? 1.53 9.875 22.734 1 95.31 10 GLU B C 1
ATOM 1504 O O . GLU B 1 10 ? 2.195 10.195 23.734 1 95.31 10 GLU B O 1
ATOM 1509 N N . GLY B 1 11 ? 1.717 10.32 21.531 1 91.94 11 GLY B N 1
ATOM 1510 C CA . GLY B 1 11 ? 2.861 11.195 21.312 1 91.94 11 GLY B CA 1
ATOM 1511 C C . GLY B 1 11 ? 2.695 12.57 21.922 1 91.94 11 GLY B C 1
ATOM 1512 O O . GLY B 1 11 ? 1.594 13.125 21.938 1 91.94 11 GLY B O 1
ATOM 1513 N N . SER B 1 12 ? 3.807 13.117 22.344 1 93.31 12 SER B N 1
ATOM 1514 C CA . SER B 1 12 ? 3.805 14.438 22.953 1 93.31 12 SER B CA 1
ATOM 1515 C C . SER B 1 12 ? 3.908 15.539 21.922 1 93.31 12 SER B C 1
ATOM 1517 O O . SER B 1 12 ? 3.668 16.719 22.219 1 93.31 12 SER B O 1
ATOM 1519 N N . LEU B 1 13 ? 4.145 15.156 20.734 1 96.12 13 LEU B N 1
ATOM 1520 C CA . LEU B 1 13 ? 4.383 16.141 19.688 1 96.12 13 LEU B CA 1
ATOM 1521 C C . LEU B 1 13 ? 3.082 16.516 18.984 1 96.12 13 LEU B C 1
ATOM 1523 O O . LEU B 1 13 ? 3.068 17.375 18.109 1 96.12 13 LEU B O 1
ATOM 1527 N N . VAL B 1 14 ? 1.958 15.859 19.328 1 97.31 14 VAL B N 1
ATOM 1528 C CA . VAL B 1 14 ? 0.718 15.977 18.562 1 97.31 14 VAL B CA 1
ATOM 1529 C C . VAL B 1 14 ? -0.418 16.406 19.484 1 97.31 14 VAL B C 1
ATOM 1531 O O . VAL B 1 14 ? -0.514 15.938 20.625 1 97.31 14 VAL B O 1
ATOM 1534 N N . GLN B 1 15 ? -1.182 17.266 19.031 1 97.81 15 GLN B N 1
ATOM 1535 C CA . GLN B 1 15 ? -2.395 17.672 19.734 1 97.81 15 GLN B CA 1
ATOM 1536 C C . GLN B 1 15 ? -3.643 17.203 18.984 1 97.81 15 GLN B C 1
ATOM 1538 O O . GLN B 1 15 ? -3.629 17.078 17.766 1 97.81 15 GLN B O 1
ATOM 1543 N N . LYS B 1 16 ? -4.773 17.109 19.688 1 98.12 16 LYS B N 1
ATOM 1544 C CA . LYS B 1 16 ? -6.004 16.547 19.141 1 98.12 16 LYS B CA 1
ATOM 1545 C C . LYS B 1 16 ? -6.637 17.484 18.125 1 98.12 16 LYS B C 1
ATOM 1547 O O . LYS B 1 16 ? -7.375 17.047 17.234 1 98.12 16 LYS B O 1
ATOM 1552 N N . ASP B 1 17 ? -6.312 18.734 18.25 1 98.31 17 ASP B N 1
ATOM 1553 C CA . ASP B 1 17 ? -6.922 19.688 17.328 1 98.31 17 ASP B CA 1
ATOM 1554 C C . ASP B 1 17 ? -5.93 20.125 16.25 1 98.31 17 ASP B C 1
ATOM 1556 O O . ASP B 1 17 ? -6.188 21.062 15.508 1 98.31 17 ASP B O 1
ATOM 1560 N N . ASP B 1 18 ? -4.703 19.438 16.188 1 98.69 18 ASP B N 1
ATOM 1561 C CA . ASP B 1 18 ? -3.791 19.672 15.07 1 98.69 18 ASP B CA 1
ATOM 1562 C C . ASP B 1 18 ? -4.477 19.422 13.734 1 98.69 18 ASP B C 1
ATOM 1564 O O . ASP B 1 18 ? -5.254 18.469 13.594 1 98.69 18 ASP B O 1
ATOM 1568 N N . ARG B 1 19 ? -4.227 20.297 12.719 1 98.81 19 ARG B N 1
ATOM 1569 C CA . ARG B 1 19 ? -4.672 20.047 11.352 1 98.81 19 ARG B CA 1
ATOM 1570 C C . ARG B 1 19 ? -3.811 18.984 10.68 1 98.81 19 ARG B C 1
ATOM 1572 O O . ARG B 1 19 ? -2.643 19.219 10.367 1 98.81 19 ARG B O 1
ATOM 1579 N N . ILE B 1 20 ? -4.391 17.781 10.461 1 98.88 20 ILE B N 1
ATOM 1580 C CA . ILE B 1 20 ? -3.646 16.625 9.961 1 98.88 20 ILE B CA 1
ATOM 1581 C C . ILE B 1 20 ? -4.09 16.312 8.531 1 98.88 20 ILE B C 1
ATOM 1583 O O . ILE B 1 20 ? -5.289 16.234 8.25 1 98.88 20 ILE B O 1
ATOM 1587 N N . LEU B 1 21 ? -3.096 16.203 7.594 1 98.94 21 LEU B N 1
ATOM 1588 C CA . LEU B 1 21 ? -3.334 15.789 6.219 1 98.94 21 LEU B CA 1
ATOM 1589 C C . LEU B 1 21 ? -2.758 14.406 5.961 1 98.94 21 LEU B C 1
ATOM 1591 O O . LEU B 1 21 ? -1.577 14.156 6.215 1 98.94 21 LEU B O 1
ATOM 1595 N N . ASP B 1 22 ? -3.605 13.477 5.535 1 98.94 22 ASP B N 1
ATOM 1596 C CA . ASP B 1 22 ? -3.141 12.18 5.047 1 98.94 22 ASP B CA 1
ATOM 1597 C C . ASP B 1 22 ? -2.963 12.195 3.531 1 98.94 22 ASP B C 1
ATOM 1599 O O . ASP B 1 22 ? -3.945 12.266 2.787 1 98.94 22 ASP B O 1
ATOM 1603 N N . ILE B 1 23 ? -1.713 12.141 3.031 1 98.88 23 ILE B N 1
ATOM 1604 C CA . ILE B 1 23 ? -1.367 12.188 1.615 1 98.88 23 ILE B CA 1
ATOM 1605 C C . ILE B 1 23 ? -1.506 10.789 1.006 1 98.88 23 ILE B C 1
ATOM 1607 O O . ILE B 1 23 ? -0.857 9.844 1.454 1 98.88 23 ILE B O 1
ATOM 1611 N N . GLY B 1 24 ? -2.289 10.719 -0.085 1 98.5 24 GLY B N 1
ATOM 1612 C CA . GLY B 1 24 ? -2.631 9.391 -0.577 1 98.5 24 GLY B CA 1
ATOM 1613 C C . GLY B 1 24 ? -3.443 8.578 0.415 1 98.5 24 GLY B C 1
ATOM 1614 O O . GLY B 1 24 ? -3.074 7.453 0.752 1 98.5 24 GLY B O 1
ATOM 1615 N N . CYS B 1 25 ? -4.609 9.07 0.789 1 98.56 25 CYS B N 1
ATOM 1616 C CA . CYS B 1 25 ? -5.305 8.539 1.953 1 98.56 25 CYS B CA 1
ATOM 1617 C C . CYS B 1 25 ? -6.008 7.227 1.616 1 98.56 25 CYS B C 1
ATOM 1619 O O . CYS B 1 25 ? -6.434 6.496 2.514 1 98.56 25 CYS B O 1
ATOM 1621 N N . GLY B 1 26 ? -6.172 6.902 0.327 1 97.31 26 GLY B N 1
ATOM 1622 C CA . GLY B 1 26 ? -6.91 5.703 -0.035 1 97.31 26 GLY B CA 1
ATOM 1623 C C . GLY B 1 26 ? -8.336 5.703 0.474 1 97.31 26 GLY B C 1
ATOM 1624 O O . GLY B 1 26 ? -9.078 6.668 0.266 1 97.31 26 GLY B O 1
ATOM 1625 N N . ASN B 1 27 ? -8.719 4.691 1.147 1 95.94 27 ASN B N 1
ATOM 1626 C CA . ASN B 1 27 ? -10.094 4.57 1.637 1 95.94 27 ASN B CA 1
ATOM 1627 C C . ASN B 1 27 ? -10.289 5.32 2.951 1 95.94 27 ASN B C 1
ATOM 1629 O O . ASN B 1 27 ? -11.352 5.246 3.561 1 95.94 27 ASN B O 1
ATOM 1633 N N . GLY B 1 28 ? -9.242 5.934 3.447 1 97.06 28 GLY B N 1
ATOM 1634 C CA . GLY B 1 28 ? -9.344 6.832 4.59 1 97.06 28 GLY B CA 1
ATOM 1635 C C . GLY B 1 28 ? -9.312 6.105 5.922 1 97.06 28 GLY B C 1
ATOM 1636 O O . GLY B 1 28 ? -9.609 6.695 6.961 1 97.06 28 GLY B O 1
ATOM 1637 N N . ALA B 1 29 ? -8.938 4.844 5.98 1 95.44 29 ALA B N 1
ATOM 1638 C CA . ALA B 1 29 ? -9 4.02 7.188 1 95.44 29 ALA B CA 1
ATOM 1639 C C . ALA B 1 29 ? -8.18 4.641 8.32 1 95.44 29 ALA B C 1
ATOM 1641 O O . ALA B 1 29 ? -8.617 4.648 9.469 1 95.44 29 ALA B O 1
ATOM 1642 N N . LEU B 1 30 ? -7.008 5.113 8.039 1 97 30 LEU B N 1
ATOM 1643 C CA . LEU B 1 30 ? -6.168 5.719 9.062 1 97 30 LEU B CA 1
ATOM 1644 C C . LEU B 1 30 ? -6.879 6.895 9.727 1 97 30 LEU B C 1
ATOM 1646 O O . LEU B 1 30 ? -6.902 7.004 10.953 1 97 30 LEU B O 1
ATOM 1650 N N . LEU B 1 31 ? -7.457 7.773 8.922 1 98.06 31 LEU B N 1
ATOM 1651 C CA . LEU B 1 31 ? -8.109 8.977 9.43 1 98.06 31 LEU B CA 1
ATOM 1652 C C . LEU B 1 31 ? -9.359 8.617 10.227 1 98.06 31 LEU B C 1
ATOM 1654 O O . LEU B 1 31 ? -9.695 9.297 11.203 1 98.06 31 LEU B O 1
ATOM 1658 N N . VAL B 1 32 ? -10.07 7.594 9.828 1 95.81 32 VAL B N 1
ATOM 1659 C CA . VAL B 1 32 ? -11.227 7.133 10.586 1 95.81 32 VAL B CA 1
ATOM 1660 C C . VAL B 1 32 ? -10.789 6.719 11.992 1 95.81 32 VAL B C 1
ATOM 1662 O O . VAL B 1 32 ? -11.414 7.102 12.977 1 95.81 32 VAL B O 1
ATOM 1665 N N . GLU B 1 33 ? -9.688 5.93 12.078 1 95 33 GLU B N 1
ATOM 1666 C CA . GLU B 1 33 ? -9.172 5.531 13.383 1 95 33 GLU B CA 1
ATOM 1667 C C . GLU B 1 33 ? -8.727 6.746 14.195 1 95 33 GLU B C 1
ATOM 1669 O O . GLU B 1 33 ? -8.945 6.797 15.414 1 95 33 GLU B O 1
ATOM 1674 N N . MET B 1 34 ? -8.117 7.73 13.555 1 97.44 34 MET B N 1
ATOM 1675 C CA . MET B 1 34 ? -7.691 8.953 14.227 1 97.44 34 MET B CA 1
ATOM 1676 C C . MET B 1 34 ? -8.891 9.711 14.797 1 97.44 34 MET B C 1
ATOM 1678 O O . MET B 1 34 ? -8.844 10.195 15.93 1 97.44 34 MET B O 1
ATOM 1682 N N . ALA B 1 35 ? -9.922 9.797 13.984 1 97.5 35 ALA B N 1
ATOM 1683 C CA . ALA B 1 35 ? -11.133 10.469 14.445 1 97.5 35 ALA B CA 1
ATOM 1684 C C . ALA B 1 35 ? -11.703 9.789 15.688 1 97.5 35 ALA B C 1
ATOM 1686 O O . ALA B 1 35 ? -12.102 10.453 16.641 1 97.5 35 ALA B O 1
ATOM 1687 N N . LYS B 1 36 ? -11.711 8.516 15.688 1 93.62 36 LYS B N 1
ATOM 1688 C CA . LYS B 1 36 ? -12.219 7.746 16.828 1 93.62 36 LYS B CA 1
ATOM 1689 C C . LYS B 1 36 ? -11.359 7.961 18.062 1 93.62 36 LYS B C 1
ATOM 1691 O O . LYS B 1 36 ? -11.844 7.828 19.188 1 93.62 36 LYS B O 1
ATOM 1696 N N . GLU B 1 37 ? -10.102 8.297 17.844 1 96 37 GLU B N 1
ATOM 1697 C CA . GLU B 1 37 ? -9.188 8.578 18.953 1 96 37 GLU B CA 1
ATOM 1698 C C . GLU B 1 37 ? -9.344 10.016 19.438 1 96 37 GLU B C 1
ATOM 1700 O O . GLU B 1 37 ? -8.633 10.445 20.344 1 96 37 GLU B O 1
ATOM 1705 N N . GLY B 1 38 ? -10.133 10.812 18.797 1 97.44 38 GLY B N 1
ATOM 1706 C CA . GLY B 1 38 ? -10.469 12.125 19.312 1 97.44 38 GLY B CA 1
ATOM 1707 C C . GLY B 1 38 ? -9.852 13.258 18.516 1 97.44 38 GLY B C 1
ATOM 1708 O O . GLY B 1 38 ? -10 14.43 18.875 1 97.44 38 GLY B O 1
ATOM 1709 N N . PHE B 1 39 ? -9.172 12.969 17.438 1 98.5 39 PHE B N 1
ATOM 1710 C CA . PHE B 1 39 ? -8.633 14.031 16.594 1 98.5 39 PHE B CA 1
ATOM 1711 C C . PHE B 1 39 ? -9.75 14.719 15.805 1 98.5 39 PHE B C 1
ATOM 1713 O O . PHE B 1 39 ? -10.664 14.055 15.32 1 98.5 39 PHE B O 1
ATOM 1720 N N . THR B 1 40 ? -9.664 16.047 15.641 1 98.5 40 THR B N 1
ATOM 1721 C CA . THR B 1 40 ? -10.875 16.734 15.242 1 98.5 40 THR B CA 1
ATOM 1722 C C . THR B 1 40 ? -10.656 17.5 13.938 1 98.5 40 THR B C 1
ATOM 1724 O O . THR B 1 40 ? -11.609 18.016 13.344 1 98.5 40 THR B O 1
ATOM 1727 N N . SER B 1 41 ? -9.445 17.688 13.461 1 98.75 41 SER B N 1
ATOM 1728 C CA . SER B 1 41 ? -9.141 18.438 12.242 1 98.75 41 SER B CA 1
ATOM 1729 C C . SER B 1 41 ? -8.375 17.562 11.25 1 98.75 41 SER B C 1
ATOM 1731 O O . SER B 1 41 ? -7.164 17.719 11.094 1 98.75 41 SER B O 1
ATOM 1733 N N . LEU B 1 42 ? -9.156 16.688 10.578 1 98.88 42 LEU B N 1
ATOM 1734 C CA . LEU B 1 42 ? -8.586 15.648 9.727 1 98.88 42 LEU B CA 1
ATOM 1735 C C . LEU B 1 42 ? -8.945 15.883 8.266 1 98.88 42 LEU B C 1
ATOM 1737 O O . LEU B 1 42 ? -10.109 16.141 7.941 1 98.88 42 LEU B O 1
ATOM 1741 N N . THR B 1 43 ? -7.973 15.867 7.355 1 98.88 43 THR B N 1
ATOM 1742 C CA . THR B 1 43 ? -8.148 15.953 5.91 1 98.88 43 THR B CA 1
ATOM 1743 C C . THR B 1 43 ? -7.422 14.805 5.211 1 98.88 43 THR B C 1
ATOM 1745 O O . THR B 1 43 ? -6.289 14.469 5.57 1 98.88 43 THR B O 1
ATOM 1748 N N . GLY B 1 44 ? -8.07 14.141 4.301 1 98.88 44 GLY B N 1
ATOM 1749 C CA . GLY B 1 44 ? -7.445 13.164 3.422 1 98.88 44 GLY B CA 1
ATOM 1750 C C . GLY B 1 44 ? -7.441 13.594 1.967 1 98.88 44 GLY B C 1
ATOM 1751 O O . GLY B 1 44 ? -8.414 14.164 1.48 1 98.88 44 GLY B O 1
ATOM 1752 N N . MET B 1 45 ? -6.34 13.383 1.292 1 98.81 45 MET B N 1
ATOM 1753 C CA . MET B 1 45 ? -6.305 13.625 -0.147 1 98.81 45 MET B CA 1
ATOM 1754 C C . MET B 1 45 ? -5.824 12.391 -0.898 1 98.81 45 MET B C 1
ATOM 1756 O O . MET B 1 45 ? -4.984 11.641 -0.395 1 98.81 45 MET B O 1
ATOM 1760 N N . ASP B 1 46 ? -6.371 12.234 -2.037 1 98.5 46 ASP B N 1
ATOM 1761 C CA . ASP B 1 46 ? -5.973 11.203 -2.992 1 98.5 46 ASP B CA 1
ATOM 1762 C C . ASP B 1 46 ? -6.18 11.68 -4.43 1 98.5 46 ASP B C 1
ATOM 1764 O O . ASP B 1 46 ? -7.105 12.438 -4.711 1 98.5 46 ASP B O 1
ATOM 1768 N N . TYR B 1 47 ? -5.246 11.25 -5.273 1 97.12 47 TYR B N 1
ATOM 1769 C CA . TYR B 1 47 ? -5.391 11.68 -6.66 1 97.12 47 TYR B CA 1
ATOM 1770 C C . TYR B 1 47 ? -6.539 10.953 -7.344 1 97.12 47 TYR B C 1
ATOM 1772 O O . TYR B 1 47 ? -7.004 11.375 -8.406 1 97.12 47 TYR B O 1
ATOM 1780 N N . SER B 1 48 ? -7.008 9.828 -6.82 1 96.5 48 SER B N 1
ATOM 1781 C CA . SER B 1 48 ? -8.086 9 -7.352 1 96.5 48 SER B CA 1
ATOM 1782 C C . SER B 1 48 ? -9.438 9.414 -6.773 1 96.5 48 SER B C 1
ATOM 1784 O O . SER B 1 48 ? -9.688 9.234 -5.582 1 96.5 48 SER B O 1
ATOM 1786 N N . GLN B 1 49 ? -10.352 9.93 -7.605 1 96.31 49 GLN B N 1
ATOM 1787 C CA . GLN B 1 49 ? -11.68 10.328 -7.148 1 96.31 49 GLN B CA 1
ATOM 1788 C C . GLN B 1 49 ? -12.445 9.133 -6.582 1 96.31 49 GLN B C 1
ATOM 1790 O O . GLN B 1 49 ? -13.109 9.242 -5.547 1 96.31 49 GLN B O 1
ATOM 1795 N N . PRO B 1 50 ? -12.359 7.949 -7.203 1 95.31 50 PRO B N 1
ATOM 1796 C CA . PRO B 1 50 ? -13.023 6.789 -6.605 1 95.31 50 PRO B CA 1
ATOM 1797 C C . PRO B 1 50 ? -12.547 6.5 -5.188 1 95.31 50 PRO B C 1
ATOM 1799 O O . PRO B 1 50 ? -13.344 6.133 -4.324 1 95.31 50 PRO B O 1
ATOM 1802 N N . SER B 1 51 ? -11.227 6.645 -4.934 1 97 51 SER B N 1
ATOM 1803 C CA . SER B 1 51 ? -10.703 6.473 -3.584 1 97 51 SER B CA 1
ATOM 1804 C C . SER B 1 51 ? -11.312 7.48 -2.619 1 97 51 SER B C 1
ATOM 1806 O O . SER B 1 51 ? -11.719 7.121 -1.514 1 97 51 SER B O 1
ATOM 1808 N N . VAL B 1 52 ? -11.438 8.719 -3.064 1 98 52 VAL B N 1
ATOM 1809 C CA . VAL B 1 52 ? -12.008 9.789 -2.254 1 98 52 VAL B CA 1
ATOM 1810 C C . VAL B 1 52 ? -13.477 9.492 -1.968 1 98 52 VAL B C 1
ATOM 1812 O O . VAL B 1 52 ? -13.93 9.609 -0.826 1 98 52 VAL B O 1
ATOM 1815 N N . ASP B 1 53 ? -14.18 9.062 -2.979 1 97.25 53 ASP B N 1
ATOM 1816 C CA . ASP B 1 53 ? -15.586 8.734 -2.812 1 97.25 53 ASP B CA 1
ATOM 1817 C C . ASP B 1 53 ? -15.773 7.625 -1.778 1 97.25 53 ASP B C 1
ATOM 1819 O O . ASP B 1 53 ? -16.672 7.695 -0.94 1 97.25 53 ASP B O 1
ATOM 1823 N N . LEU B 1 54 ? -14.977 6.598 -1.888 1 94.94 54 LEU B N 1
ATOM 1824 C CA . LEU B 1 54 ? -15.047 5.488 -0.94 1 94.94 54 LEU B CA 1
ATOM 1825 C C . LEU B 1 54 ? -14.742 5.965 0.476 1 94.94 54 LEU B C 1
ATOM 1827 O O . LEU B 1 54 ? -15.422 5.582 1.427 1 94.94 54 LEU B O 1
ATOM 1831 N N . ALA B 1 55 ? -13.711 6.777 0.646 1 96.88 55 ALA B N 1
ATOM 1832 C CA . ALA B 1 55 ? -13.336 7.305 1.954 1 96.88 55 ALA B CA 1
ATOM 1833 C C . ALA B 1 55 ? -14.484 8.094 2.58 1 96.88 55 ALA B C 1
ATOM 1835 O O . ALA B 1 55 ? -14.773 7.945 3.77 1 96.88 55 ALA B O 1
ATOM 1836 N N . VAL B 1 56 ? -15.102 8.938 1.767 1 97.38 56 VAL B N 1
ATOM 1837 C CA . VAL B 1 56 ? -16.25 9.711 2.223 1 97.38 56 VAL B CA 1
ATOM 1838 C C . VAL B 1 56 ? -17.344 8.773 2.699 1 97.38 56 VAL B C 1
ATOM 1840 O O . VAL B 1 56 ? -17.922 8.961 3.779 1 97.38 56 VAL B O 1
ATOM 1843 N N . ALA B 1 57 ? -17.656 7.785 1.924 1 93.31 57 ALA B N 1
ATOM 1844 C CA . ALA B 1 57 ? -18.703 6.836 2.268 1 93.31 57 ALA B CA 1
ATOM 1845 C C . ALA B 1 57 ? -18.391 6.125 3.582 1 93.31 57 ALA B C 1
ATOM 1847 O O . ALA B 1 57 ? -19.281 5.961 4.43 1 93.31 57 ALA B O 1
ATOM 1848 N N . ILE B 1 58 ? -17.203 5.719 3.764 1 93.31 58 ILE B N 1
ATOM 1849 C CA . ILE B 1 58 ? -16.797 5.004 4.973 1 93.31 58 ILE B CA 1
ATOM 1850 C C . ILE B 1 58 ? -16.906 5.934 6.18 1 93.31 58 ILE B C 1
ATOM 1852 O O . ILE B 1 58 ? -17.406 5.539 7.23 1 93.31 58 ILE B O 1
ATOM 1856 N N . SER B 1 59 ? -16.391 7.184 5.988 1 94.81 59 SER B N 1
ATOM 1857 C CA . SER B 1 59 ? -16.438 8.117 7.105 1 94.81 59 SER B CA 1
ATOM 1858 C C . SER B 1 59 ? -17.891 8.398 7.523 1 94.81 59 SER B C 1
ATOM 1860 O O . SER B 1 59 ? -18.172 8.555 8.711 1 94.81 59 SER B O 1
ATOM 1862 N N . LYS B 1 60 ? -18.797 8.477 6.555 1 93.25 60 LYS B N 1
ATOM 1863 C CA . LYS B 1 60 ? -20.219 8.648 6.848 1 93.25 60 LYS B CA 1
ATOM 1864 C C . LYS B 1 60 ? -20.766 7.449 7.605 1 93.25 60 LYS B C 1
ATOM 1866 O O . LYS B 1 60 ? -21.484 7.605 8.594 1 93.25 60 LYS B O 1
ATOM 1871 N N . THR B 1 61 ? -20.438 6.316 7.16 1 89.19 61 THR B N 1
ATOM 1872 C CA . THR B 1 61 ? -20.891 5.082 7.789 1 89.19 61 THR B CA 1
ATOM 1873 C C . THR B 1 61 ? -20.391 4.996 9.227 1 89.19 61 THR B C 1
ATOM 1875 O O . THR B 1 61 ? -21.125 4.543 10.117 1 89.19 61 THR B O 1
ATOM 1878 N N . GLU B 1 62 ? -19.172 5.465 9.469 1 91.06 62 GLU B N 1
ATOM 1879 C CA . GLU B 1 62 ? -18.547 5.402 10.789 1 91.06 62 GLU B CA 1
ATOM 1880 C C . GLU B 1 62 ? -18.953 6.598 11.648 1 91.06 62 GLU B C 1
ATOM 1882 O O . GLU B 1 62 ? -18.594 6.676 12.82 1 91.06 62 GLU B O 1
ATOM 1887 N N . ASN B 1 63 ? -19.641 7.551 11.07 1 92.88 63 ASN B N 1
ATOM 1888 C CA . ASN B 1 63 ? -20.156 8.742 11.75 1 92.88 63 ASN B CA 1
ATOM 1889 C C . ASN B 1 63 ? -19.016 9.586 12.32 1 92.88 63 ASN B C 1
ATOM 1891 O O . ASN B 1 63 ? -19.031 9.938 13.508 1 92.88 63 ASN B O 1
ATOM 1895 N N . VAL B 1 64 ? -18.031 9.742 11.547 1 95.44 64 VAL B N 1
ATOM 1896 C CA . VAL B 1 64 ? -16.938 10.625 11.922 1 95.44 64 VAL B CA 1
ATOM 1897 C C . VAL B 1 64 ? -16.828 11.766 10.922 1 95.44 64 VAL B C 1
ATOM 1899 O O . VAL B 1 64 ? -17.25 11.633 9.766 1 95.44 64 VAL B O 1
ATOM 1902 N N . ASN B 1 65 ? -16.312 12.875 11.422 1 97.5 65 ASN B N 1
ATOM 1903 C CA . ASN B 1 65 ? -16.188 14.07 10.594 1 97.5 65 ASN B CA 1
ATOM 1904 C C . ASN B 1 65 ? -14.766 14.234 10.055 1 97.5 65 ASN B C 1
ATOM 1906 O O . ASN B 1 65 ? -13.852 14.586 10.797 1 97.5 65 ASN B O 1
ATOM 1910 N N . ILE B 1 66 ? -14.562 13.969 8.805 1 98.62 66 ILE B N 1
ATOM 1911 C CA . ILE B 1 66 ? -13.289 14.078 8.109 1 98.62 66 ILE B CA 1
ATOM 1912 C C . ILE B 1 66 ? -13.492 14.75 6.75 1 98.62 66 ILE B C 1
ATOM 1914 O O . ILE B 1 66 ? -14.469 14.461 6.051 1 98.62 66 ILE B O 1
ATOM 1918 N N . THR B 1 67 ? -12.648 15.672 6.359 1 98.69 67 THR B N 1
ATOM 1919 C CA . THR B 1 67 ? -12.68 16.266 5.027 1 98.69 67 THR B CA 1
ATOM 1920 C C . THR B 1 67 ? -11.844 15.461 4.047 1 98.69 67 THR B C 1
ATOM 1922 O O . THR B 1 67 ? -10.719 15.062 4.363 1 98.69 67 THR B O 1
ATOM 1925 N N . TYR B 1 68 ? -12.422 15.148 2.924 1 98.75 68 TYR B N 1
ATOM 1926 C CA . TYR B 1 68 ? -11.68 14.484 1.858 1 98.75 68 TYR B CA 1
ATOM 1927 C C . TYR B 1 68 ? -11.703 15.312 0.579 1 98.75 68 TYR B C 1
ATOM 1929 O O . TYR B 1 68 ? -12.711 15.953 0.268 1 98.75 68 TYR B O 1
ATOM 1937 N N . GLN B 1 69 ? -10.641 15.305 -0.157 1 98.31 69 GLN B N 1
ATOM 1938 C CA . GLN B 1 69 ? -10.633 15.969 -1.454 1 98.31 69 GLN B CA 1
ATOM 1939 C C . GLN B 1 69 ? -9.703 15.258 -2.434 1 98.31 69 GLN B C 1
ATOM 1941 O O . GLN B 1 69 ? -8.695 14.672 -2.027 1 98.31 69 GLN B O 1
ATOM 1946 N N . ARG B 1 70 ? -10.078 15.305 -3.74 1 98.25 70 ARG B N 1
ATOM 1947 C CA . ARG B 1 70 ? -9.164 14.852 -4.789 1 98.25 70 ARG B CA 1
ATOM 1948 C C . ARG B 1 70 ? -8.023 15.844 -4.988 1 98.25 70 ARG B C 1
ATOM 1950 O O . ARG B 1 70 ? -8.258 17.047 -5.148 1 98.25 70 ARG B O 1
ATOM 1957 N N . ALA B 1 71 ? -6.836 15.391 -4.914 1 98.38 71 ALA B N 1
ATOM 1958 C CA . ALA B 1 71 ? -5.656 16.234 -5.121 1 98.38 71 ALA B CA 1
ATOM 1959 C C . ALA B 1 71 ? -4.461 15.398 -5.57 1 98.38 71 ALA B C 1
ATOM 1961 O O . ALA B 1 71 ? -4.367 14.211 -5.246 1 98.38 71 ALA B O 1
ATOM 1962 N N . ASP B 1 72 ? -3.629 16 -6.336 1 98.12 72 ASP B N 1
ATOM 1963 C CA . ASP B 1 72 ? -2.379 15.406 -6.789 1 98.12 72 ASP B CA 1
ATOM 1964 C C . ASP B 1 72 ? -1.175 16.109 -6.168 1 98.12 72 ASP B C 1
ATOM 1966 O O . ASP B 1 72 ? -0.853 17.25 -6.543 1 98.12 72 ASP B O 1
ATOM 1970 N N . ILE B 1 73 ? -0.433 15.367 -5.32 1 98.5 73 ILE B N 1
ATOM 1971 C CA . ILE B 1 73 ? 0.68 15.945 -4.574 1 98.5 73 ILE B CA 1
ATOM 1972 C C . ILE B 1 73 ? 1.784 16.375 -5.539 1 98.5 73 ILE B C 1
ATOM 1974 O O . ILE B 1 73 ? 2.617 17.219 -5.199 1 98.5 73 ILE B O 1
ATOM 1978 N N . LEU B 1 74 ? 1.771 15.875 -6.754 1 98 74 LEU B N 1
ATOM 1979 C CA . LEU B 1 74 ? 2.842 16.188 -7.691 1 98 74 LEU B CA 1
ATOM 1980 C C . LEU B 1 74 ? 2.453 17.375 -8.578 1 98 74 LEU B C 1
ATOM 1982 O O . LEU B 1 74 ? 3.285 17.891 -9.328 1 98 74 LEU B O 1
ATOM 1986 N N . ASP B 1 75 ? 1.193 17.812 -8.492 1 97.94 75 ASP B N 1
ATOM 1987 C CA . ASP B 1 75 ? 0.721 18.938 -9.289 1 97.94 75 ASP B CA 1
ATOM 1988 C C . ASP B 1 75 ? 0.888 20.25 -8.531 1 97.94 75 ASP B C 1
ATOM 1990 O O . ASP B 1 75 ? 0.099 20.562 -7.633 1 97.94 75 ASP B O 1
ATOM 1994 N N . GLU B 1 76 ? 1.754 21.047 -8.961 1 96.75 76 GLU B N 1
ATOM 1995 C CA . GLU B 1 76 ? 2.105 22.281 -8.266 1 96.75 76 GLU B CA 1
ATOM 1996 C C . GLU B 1 76 ? 0.925 23.25 -8.234 1 96.75 76 GLU B C 1
ATOM 1998 O O . GLU B 1 76 ? 0.863 24.141 -7.379 1 96.75 76 GLU B O 1
ATOM 2003 N N . GLU B 1 77 ? 0.028 23.109 -9.117 1 97.38 77 GLU B N 1
ATOM 2004 C CA . GLU B 1 77 ? -1.086 24.047 -9.227 1 97.38 77 GLU B CA 1
ATOM 2005 C C . GLU B 1 77 ? -2.328 23.516 -8.523 1 97.38 77 GLU B C 1
ATOM 2007 O O . GLU B 1 77 ? -3.396 24.125 -8.586 1 97.38 77 GLU B O 1
ATOM 2012 N N . ASP B 1 78 ? -2.221 22.375 -7.871 1 97.94 78 ASP B N 1
ATOM 2013 C CA . ASP B 1 78 ? -3.377 21.781 -7.203 1 97.94 78 ASP B CA 1
ATOM 2014 C C . ASP B 1 78 ? -3.943 22.734 -6.145 1 97.94 78 ASP B C 1
ATOM 2016 O O . ASP B 1 78 ? -3.189 23.359 -5.402 1 97.94 78 ASP B O 1
ATOM 2020 N N . PRO B 1 79 ? -5.277 22.797 -5.965 1 97.44 79 PRO B N 1
ATOM 2021 C CA . PRO B 1 79 ? -5.918 23.703 -5 1 97.44 79 PRO B CA 1
ATOM 2022 C C . PRO B 1 79 ? -5.531 23.391 -3.557 1 97.44 79 PRO B C 1
ATOM 2024 O O . PRO B 1 79 ? -5.719 24.219 -2.67 1 97.44 79 PRO B O 1
ATOM 2027 N N . ILE B 1 80 ? -4.965 22.219 -3.299 1 97.75 80 ILE B N 1
ATOM 2028 C CA . ILE B 1 80 ? -4.574 21.828 -1.949 1 97.75 80 ILE B CA 1
ATOM 2029 C C . ILE B 1 80 ? -3.518 22.781 -1.414 1 97.75 80 ILE B C 1
ATOM 2031 O O . ILE B 1 80 ? -3.381 22.953 -0.2 1 97.75 80 ILE B O 1
ATOM 2035 N N . PHE B 1 81 ? -2.779 23.469 -2.285 1 97.69 81 PHE B N 1
ATOM 2036 C CA . PHE B 1 81 ? -1.695 24.359 -1.875 1 97.69 81 PHE B CA 1
ATOM 2037 C C . PHE B 1 81 ? -2.223 25.75 -1.567 1 97.69 81 PHE B C 1
ATOM 2039 O O . PHE B 1 81 ? -1.471 26.625 -1.119 1 97.69 81 PHE B O 1
ATOM 2046 N N . SER B 1 82 ? -3.504 25.953 -1.726 1 95.75 82 SER B N 1
ATOM 2047 C CA . SER B 1 82 ? -4.102 27.266 -1.479 1 95.75 82 SER B CA 1
ATOM 2048 C C . SER B 1 82 ? -4.875 27.281 -0.166 1 95.75 82 SER B C 1
ATOM 2050 O O . SER B 1 82 ? -5.367 28.328 0.256 1 95.75 82 SER B O 1
ATOM 2052 N N . VAL B 1 83 ? -5.012 26.156 0.449 1 93.5 83 VAL B N 1
ATOM 2053 C CA . VAL B 1 83 ? -5.711 26.109 1.73 1 93.5 83 VAL B CA 1
ATOM 2054 C C . VAL B 1 83 ? -4.73 26.406 2.863 1 93.5 83 VAL B C 1
ATOM 2056 O O . VAL B 1 83 ? -3.525 26.531 2.635 1 93.5 83 VAL B O 1
ATOM 2059 N N . ASP B 1 84 ? -5.305 26.531 4.09 1 94.38 84 ASP B N 1
ATOM 2060 C CA . ASP B 1 84 ? -4.441 26.719 5.25 1 94.38 84 ASP B CA 1
ATOM 2061 C C . ASP B 1 84 ? -3.48 25.547 5.414 1 94.38 84 ASP B C 1
ATOM 2063 O O . ASP B 1 84 ? -3.859 24.391 5.195 1 94.38 84 ASP B O 1
ATOM 2067 N N . ARG B 1 85 ? -2.299 25.875 5.867 1 97.94 85 ARG B N 1
ATOM 2068 C CA . ARG B 1 85 ? -1.248 24.875 6.027 1 97.94 85 ARG B CA 1
ATOM 2069 C C . ARG B 1 85 ? -1.57 23.922 7.176 1 97.94 85 ARG B C 1
ATOM 2071 O O . ARG B 1 85 ? -2.459 24.188 7.984 1 97.94 85 ARG B O 1
ATOM 2078 N N . PHE B 1 86 ? -0.914 22.812 7.219 1 98.81 86 PHE B N 1
ATOM 2079 C CA . PHE B 1 86 ? -1.188 21.75 8.164 1 98.81 86 PHE B CA 1
ATOM 2080 C C . PHE B 1 86 ? -0.112 21.672 9.242 1 98.81 86 PHE B C 1
ATOM 2082 O O . PHE B 1 86 ? 1.036 22.062 9 1 98.81 86 PHE B O 1
ATOM 2089 N N . ASP B 1 87 ? -0.547 21.219 10.398 1 98.81 87 ASP B N 1
ATOM 2090 C CA . ASP B 1 87 ? 0.41 20.953 11.469 1 98.81 87 ASP B CA 1
ATOM 2091 C C . ASP B 1 87 ? 1.179 19.672 11.203 1 98.81 87 ASP B C 1
ATOM 2093 O O . ASP B 1 87 ? 2.359 19.562 11.547 1 98.81 87 ASP B O 1
ATOM 2097 N N . ILE B 1 88 ? 0.506 18.703 10.641 1 98.94 88 ILE B N 1
ATOM 2098 C CA . ILE B 1 88 ? 1.076 17.375 10.438 1 98.94 88 ILE B CA 1
ATOM 2099 C C . ILE B 1 88 ? 0.606 16.812 9.094 1 98.94 88 ILE B C 1
ATOM 2101 O O . ILE B 1 88 ? -0.58 16.891 8.766 1 98.94 88 ILE B O 1
ATOM 2105 N N . CYS B 1 89 ? 1.521 16.344 8.25 1 98.94 89 CYS B N 1
ATOM 2106 C CA . CYS B 1 89 ? 1.227 15.477 7.121 1 98.94 89 CYS B CA 1
ATOM 2107 C C . CYS B 1 89 ? 1.641 14.039 7.41 1 98.94 89 CYS B C 1
ATOM 2109 O O . CYS B 1 89 ? 2.654 13.797 8.07 1 98.94 89 CYS B O 1
ATOM 2111 N N . THR B 1 90 ? 0.821 13.086 6.973 1 98.94 90 THR B N 1
ATOM 2112 C CA . THR B 1 90 ? 1.203 11.68 7.066 1 98.94 90 THR B CA 1
ATOM 2113 C C . THR B 1 90 ? 1.085 11 5.711 1 98.94 90 THR B C 1
ATOM 2115 O O . THR B 1 90 ? 0.279 11.406 4.871 1 98.94 90 THR B O 1
ATOM 2118 N N . ASP B 1 91 ? 1.942 10.055 5.422 1 98.81 91 ASP B N 1
ATOM 2119 C CA . ASP B 1 91 ? 2.016 9.289 4.184 1 98.81 91 ASP B CA 1
ATOM 2120 C C . ASP B 1 91 ? 2.377 7.828 4.461 1 98.81 91 ASP B C 1
ATOM 2122 O O . ASP B 1 91 ? 3.404 7.547 5.078 1 98.81 91 ASP B O 1
ATOM 2126 N N . LYS B 1 92 ? 1.549 6.973 4.043 1 98.19 92 LYS B N 1
ATOM 2127 C CA . LYS B 1 92 ? 1.82 5.543 4.125 1 98.19 92 LYS B CA 1
ATOM 2128 C C . LYS B 1 92 ? 1.837 4.906 2.736 1 98.19 92 LYS B C 1
ATOM 2130 O O . LYS B 1 92 ? 0.812 4.41 2.262 1 98.19 92 LYS B O 1
ATOM 2135 N N . GLY B 1 93 ? 3.002 4.84 2.191 1 97.56 93 GLY B N 1
ATOM 2136 C CA . GLY B 1 93 ? 3.152 4.105 0.946 1 97.56 93 GLY B CA 1
ATOM 2137 C C . GLY B 1 93 ? 3.076 4.988 -0.283 1 97.56 93 GLY B C 1
ATOM 2138 O O . GLY B 1 93 ? 3.502 4.59 -1.369 1 97.56 93 GLY B O 1
ATOM 2139 N N . THR B 1 94 ? 2.459 6.211 -0.172 1 98.31 94 THR B N 1
ATOM 2140 C CA . THR B 1 94 ? 2.314 7.098 -1.32 1 98.31 94 THR B CA 1
ATOM 2141 C C . THR B 1 94 ? 3.682 7.52 -1.854 1 98.31 94 THR B C 1
ATOM 2143 O O . THR B 1 94 ? 3.924 7.469 -3.062 1 98.31 94 THR B O 1
ATOM 2146 N N . TYR B 1 95 ? 4.625 7.914 -0.983 1 98.75 95 TYR B N 1
ATOM 2147 C CA . TYR B 1 95 ? 5.973 8.289 -1.387 1 98.75 95 TYR B CA 1
ATOM 2148 C C . TYR B 1 95 ? 6.684 7.129 -2.07 1 98.75 95 TYR B C 1
ATOM 2150 O O . TYR B 1 95 ? 7.453 7.332 -3.014 1 98.75 95 TYR B O 1
ATOM 2158 N N . ASP B 1 96 ? 6.477 5.855 -1.606 1 97.94 96 ASP B N 1
ATOM 2159 C CA . ASP B 1 96 ? 7.066 4.684 -2.246 1 97.94 96 ASP B CA 1
ATOM 2160 C C . ASP B 1 96 ? 6.656 4.594 -3.715 1 97.94 96 ASP B C 1
ATOM 2162 O O . ASP B 1 96 ? 7.504 4.41 -4.59 1 97.94 96 ASP B O 1
ATOM 2166 N N . ALA B 1 97 ? 5.371 4.715 -3.951 1 95.44 97 ALA B N 1
ATOM 2167 C CA . ALA B 1 97 ? 4.859 4.625 -5.316 1 95.44 97 ALA B CA 1
ATOM 2168 C C . ALA B 1 97 ? 5.465 5.707 -6.203 1 95.44 97 ALA B C 1
ATOM 2170 O O . ALA B 1 97 ? 5.82 5.449 -7.355 1 95.44 97 ALA B O 1
ATOM 2171 N N . ILE B 1 98 ? 5.621 6.875 -5.637 1 97.12 98 ILE B N 1
ATOM 2172 C CA . ILE B 1 98 ? 6.105 8.031 -6.383 1 97.12 98 ILE B CA 1
ATOM 2173 C C . ILE B 1 98 ? 7.609 7.906 -6.613 1 97.12 98 ILE B C 1
ATOM 2175 O O . ILE B 1 98 ? 8.086 8.07 -7.734 1 97.12 98 ILE B O 1
ATOM 2179 N N . SER B 1 99 ? 8.359 7.586 -5.539 1 97.69 99 SER B N 1
ATOM 2180 C CA . SER B 1 99 ? 9.82 7.66 -5.551 1 97.69 99 SER B CA 1
ATOM 2181 C C . SER B 1 99 ? 10.43 6.484 -6.305 1 97.69 99 SER B C 1
ATOM 2183 O O . SER B 1 99 ? 11.617 6.5 -6.633 1 97.69 99 SER B O 1
ATOM 2185 N N . LEU B 1 100 ? 9.633 5.445 -6.574 1 95.62 100 LEU B N 1
ATOM 2186 C CA . LEU B 1 100 ? 10.125 4.258 -7.27 1 95.62 100 LEU B CA 1
ATOM 2187 C C . LEU B 1 100 ? 9.586 4.199 -8.695 1 95.62 100 LEU B C 1
ATOM 2189 O O . LEU B 1 100 ? 9.789 3.207 -9.398 1 95.62 100 LEU B O 1
ATOM 2193 N N . SER B 1 101 ? 8.898 5.246 -9.109 1 90.88 101 SER B N 1
ATOM 2194 C CA . SER B 1 101 ? 8.383 5.328 -10.469 1 90.88 101 SER B CA 1
ATOM 2195 C C . SER B 1 101 ? 9.492 5.105 -11.5 1 90.88 101 SER B C 1
ATOM 2197 O O . SER B 1 101 ? 10.609 5.598 -11.328 1 90.88 101 SER B O 1
ATOM 2199 N N . PRO B 1 102 ? 9.203 4.383 -12.578 1 87.25 102 PRO B N 1
ATOM 2200 C CA . PRO B 1 102 ? 10.227 4.145 -13.594 1 87.25 102 PRO B CA 1
ATOM 2201 C C . PRO B 1 102 ? 10.594 5.41 -14.375 1 87.25 102 PRO B C 1
ATOM 2203 O O . PRO B 1 102 ? 11.688 5.496 -14.938 1 87.25 102 PRO B O 1
ATOM 2206 N N . ASP B 1 103 ? 9.648 6.348 -14.32 1 88.56 103 ASP B N 1
ATOM 2207 C CA . ASP B 1 103 ? 9.883 7.586 -15.055 1 88.56 103 ASP B CA 1
ATOM 2208 C C . ASP B 1 103 ? 10.188 8.742 -14.102 1 88.56 103 ASP B C 1
ATOM 2210 O O . ASP B 1 103 ? 9.359 9.102 -13.273 1 88.56 103 ASP B O 1
ATOM 2214 N N . ASP B 1 104 ? 11.391 9.375 -14.164 1 93.12 104 ASP B N 1
ATOM 2215 C CA . ASP B 1 104 ? 11.773 10.617 -13.5 1 93.12 104 ASP B CA 1
ATOM 2216 C C . ASP B 1 104 ? 11.672 10.484 -11.977 1 93.12 104 ASP B C 1
ATOM 2218 O O . ASP B 1 104 ? 11.117 11.352 -11.312 1 93.12 104 ASP B O 1
ATOM 2222 N N . ALA B 1 105 ? 12.156 9.383 -11.469 1 93.5 105 ALA B N 1
ATOM 2223 C CA . ALA B 1 105 ? 12.055 9.102 -10.039 1 93.5 105 ALA B CA 1
ATOM 2224 C C . ALA B 1 105 ? 12.695 10.219 -9.211 1 93.5 105 ALA B C 1
ATOM 2226 O O . ALA B 1 105 ? 12.094 10.711 -8.25 1 93.5 105 ALA B O 1
ATOM 2227 N N . SER B 1 106 ? 13.867 10.688 -9.609 1 95.12 106 SER B N 1
ATOM 2228 C CA . SER B 1 106 ? 14.594 11.711 -8.859 1 95.12 106 SER B CA 1
ATOM 2229 C C . SER B 1 106 ? 13.812 13.023 -8.82 1 95.12 106 SER B C 1
ATOM 2231 O O . SER B 1 106 ? 13.68 13.641 -7.762 1 95.12 106 SER B O 1
ATOM 2233 N N . GLN B 1 107 ? 13.297 13.422 -9.945 1 97.19 107 GLN B N 1
ATOM 2234 C CA . GLN B 1 107 ? 12.523 14.656 -10.016 1 97.19 107 GLN B CA 1
ATOM 2235 C C . GLN B 1 107 ? 11.234 14.547 -9.203 1 97.19 107 GLN B C 1
ATOM 2237 O O . GLN B 1 107 ? 10.844 15.484 -8.508 1 97.19 107 GLN B O 1
ATOM 2242 N N . LYS B 1 108 ? 10.586 13.406 -9.281 1 97.81 108 LYS B N 1
ATOM 2243 C CA . LYS B 1 108 ? 9.344 13.203 -8.547 1 97.81 108 LYS B CA 1
ATOM 2244 C C . LYS B 1 108 ? 9.586 13.227 -7.039 1 97.81 108 LYS B C 1
ATOM 2246 O O . LYS B 1 108 ? 8.773 13.758 -6.281 1 97.81 108 LYS B O 1
ATOM 2251 N N . ARG B 1 109 ? 10.75 12.648 -6.637 1 97.75 109 ARG B N 1
ATOM 2252 C CA . ARG B 1 109 ? 11.102 12.711 -5.223 1 97.75 109 ARG B CA 1
ATOM 2253 C C . ARG B 1 109 ? 11.258 14.156 -4.758 1 97.75 109 ARG B C 1
ATOM 2255 O O . ARG B 1 109 ? 10.703 14.547 -3.73 1 97.75 109 ARG B O 1
ATOM 2262 N N . ARG B 1 110 ? 11.961 14.922 -5.527 1 97.88 110 ARG B N 1
ATOM 2263 C CA . ARG B 1 110 ? 12.195 16.312 -5.172 1 97.88 110 ARG B CA 1
ATOM 2264 C C . ARG B 1 110 ? 10.883 17.094 -5.133 1 97.88 110 ARG B C 1
ATOM 2266 O O . ARG B 1 110 ? 10.656 17.891 -4.215 1 97.88 110 ARG B O 1
ATOM 2273 N N . THR B 1 111 ? 10.07 16.859 -6.141 1 98.44 111 THR B N 1
ATOM 2274 C CA . THR B 1 111 ? 8.773 17.531 -6.195 1 98.44 111 THR B CA 1
ATOM 2275 C C . THR B 1 111 ? 7.934 17.188 -4.973 1 98.44 111 THR B C 1
ATOM 2277 O O . THR B 1 111 ? 7.34 18.078 -4.352 1 98.44 111 THR B O 1
ATOM 2280 N N . TYR B 1 112 ? 7.852 15.93 -4.609 1 98.75 112 TYR B N 1
ATOM 2281 C CA . TYR B 1 112 ? 7.109 15.492 -3.434 1 98.75 112 TYR B CA 1
ATOM 2282 C C . TYR B 1 112 ? 7.602 16.203 -2.18 1 98.75 112 TYR B C 1
ATOM 2284 O O . TYR B 1 112 ? 6.809 16.75 -1.419 1 98.75 112 TYR B O 1
ATOM 2292 N N . VAL B 1 113 ? 8.922 16.188 -1.972 1 98.62 113 VAL B N 1
ATOM 2293 C CA . VAL B 1 113 ? 9.523 16.781 -0.777 1 98.62 113 VAL B CA 1
ATOM 2294 C C . VAL B 1 113 ? 9.195 18.266 -0.706 1 98.62 113 VAL B C 1
ATOM 2296 O O . VAL B 1 113 ? 8.773 18.766 0.339 1 98.62 113 VAL B O 1
ATOM 2299 N N . ASN B 1 114 ? 9.352 18.938 -1.814 1 98.12 114 ASN B N 1
ATOM 2300 C CA . ASN B 1 114 ? 9.078 20.375 -1.874 1 98.12 114 ASN B CA 1
ATOM 2301 C C . ASN B 1 114 ? 7.605 20.672 -1.599 1 98.12 114 ASN B C 1
ATOM 2303 O O . ASN B 1 114 ? 7.285 21.625 -0.883 1 98.12 114 ASN B O 1
ATOM 2307 N N . HIS B 1 115 ? 6.734 19.875 -2.133 1 98.75 115 HIS B N 1
ATOM 2308 C CA . HIS B 1 115 ? 5.301 20.125 -2.01 1 98.75 115 HIS B CA 1
ATOM 2309 C C . HIS B 1 115 ? 4.812 19.828 -0.597 1 98.75 115 HIS B C 1
ATOM 2311 O O . HIS B 1 115 ? 3.959 20.547 -0.067 1 98.75 115 HIS B O 1
ATOM 2317 N N . VAL B 1 116 ? 5.328 18.766 0.021 1 98.75 116 VAL B N 1
ATOM 2318 C CA . VAL B 1 116 ? 4.992 18.5 1.417 1 98.75 116 VAL B CA 1
ATOM 2319 C C . VAL B 1 116 ? 5.492 19.641 2.293 1 98.75 116 VAL B C 1
ATOM 2321 O O . VAL B 1 116 ? 4.801 20.078 3.221 1 98.75 116 VAL B O 1
ATOM 2324 N N . HIS B 1 117 ? 6.66 20.109 1.97 1 98.38 117 HIS B N 1
ATOM 2325 C CA . HIS B 1 117 ? 7.215 21.266 2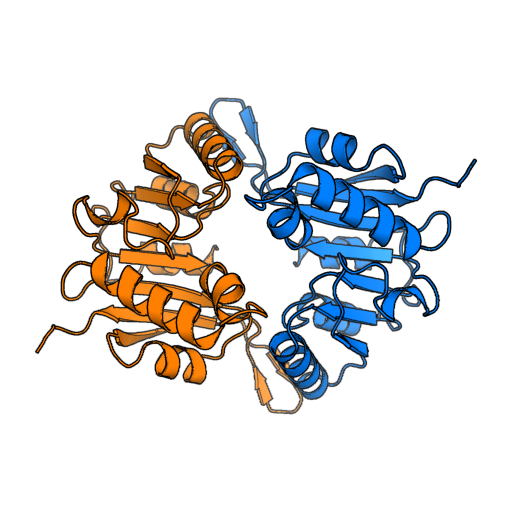.672 1 98.38 117 HIS B CA 1
ATOM 2326 C C . HIS B 1 117 ? 6.277 22.469 2.58 1 98.38 117 HIS B C 1
ATOM 2328 O O . HIS B 1 117 ? 6.051 23.156 3.574 1 98.38 117 HIS B O 1
ATOM 2334 N N . ARG B 1 118 ? 5.727 22.703 1.467 1 97.69 118 ARG B N 1
ATOM 2335 C CA . ARG B 1 118 ? 4.816 23.812 1.221 1 97.69 118 ARG B CA 1
ATOM 2336 C C . ARG B 1 118 ? 3.512 23.625 1.989 1 97.69 118 ARG B C 1
ATOM 2338 O O . ARG B 1 118 ? 2.902 24.609 2.428 1 97.69 118 ARG B O 1
ATOM 2345 N N . LEU B 1 119 ? 3.061 22.406 2.174 1 98.56 119 LEU B N 1
ATOM 2346 C CA . LEU B 1 119 ? 1.784 22.109 2.812 1 98.56 119 LEU B CA 1
ATOM 2347 C C . LEU B 1 119 ? 1.872 22.297 4.324 1 98.56 119 LEU B C 1
ATOM 2349 O O . LEU B 1 119 ? 0.858 22.531 4.984 1 98.56 119 LEU B O 1
ATOM 2353 N N . LEU B 1 120 ? 3.094 22.156 4.836 1 98.69 120 LEU B N 1
ATOM 2354 C CA . LEU B 1 120 ? 3.266 22.141 6.285 1 98.69 120 LEU B CA 1
ATOM 2355 C C . LEU B 1 120 ? 3.506 23.547 6.824 1 98.69 120 LEU B C 1
ATOM 2357 O O . LEU B 1 120 ? 4.191 24.344 6.184 1 98.69 120 LEU B O 1
ATOM 2361 N N . LYS B 1 121 ? 2.936 23.859 7.996 1 97.94 121 LYS B N 1
ATOM 2362 C CA . LYS B 1 121 ? 3.342 25.031 8.766 1 97.94 121 LYS B CA 1
ATOM 2363 C C . LYS B 1 121 ? 4.812 24.953 9.156 1 97.94 121 LYS B C 1
ATOM 2365 O O . LYS B 1 121 ? 5.414 23.875 9.102 1 97.94 121 LYS B O 1
ATOM 2370 N N . ASP B 1 122 ? 5.328 26.109 9.539 1 96.69 122 ASP B N 1
ATOM 2371 C CA . ASP B 1 122 ? 6.672 26.094 10.109 1 96.69 122 ASP B CA 1
ATOM 2372 C C . ASP B 1 122 ? 6.746 25.156 11.32 1 96.69 122 ASP B C 1
ATOM 2374 O O . ASP B 1 122 ? 5.844 25.172 12.164 1 96.69 122 ASP B O 1
ATOM 2378 N N . SER B 1 123 ? 7.777 24.328 11.328 1 96.75 123 SER B N 1
ATOM 2379 C CA . SER B 1 123 ? 8.031 23.359 12.383 1 96.75 123 SER B CA 1
ATOM 2380 C C . SER B 1 123 ? 6.984 22.25 12.367 1 96.75 123 SER B C 1
ATOM 2382 O O . SER B 1 123 ? 6.844 21.5 13.344 1 96.75 123 SER B O 1
ATOM 2384 N N . GLY B 1 124 ? 6.18 22.188 11.273 1 98.5 124 GLY B N 1
ATOM 2385 C CA . GLY B 1 124 ? 5.234 21.094 11.133 1 98.5 124 GLY B CA 1
ATOM 2386 C C . GLY B 1 124 ? 5.906 19.75 11 1 98.5 124 GLY B C 1
ATOM 2387 O O . GLY B 1 124 ? 7.125 19.656 10.844 1 98.5 124 GLY B O 1
ATOM 2388 N N . LEU B 1 125 ? 5.113 18.641 11.109 1 98.88 125 LEU B N 1
ATOM 2389 C CA . LEU B 1 125 ? 5.664 17.297 11.117 1 98.88 125 LEU B CA 1
ATOM 2390 C C . LEU B 1 125 ? 5.219 16.516 9.883 1 98.88 125 LEU B C 1
ATOM 2392 O O . LEU B 1 125 ? 4.086 16.688 9.422 1 98.88 125 LEU B O 1
ATOM 2396 N N . LEU B 1 126 ? 6.07 15.734 9.352 1 98.94 126 LEU B N 1
ATOM 2397 C CA . LEU B 1 126 ? 5.762 14.695 8.383 1 98.94 126 LEU B CA 1
ATOM 2398 C C . LEU B 1 126 ? 5.98 13.312 8.984 1 98.94 126 LEU B C 1
ATOM 2400 O O . LEU B 1 126 ? 7.094 12.977 9.398 1 98.94 126 LEU B O 1
ATOM 2404 N N . VAL B 1 127 ? 4.922 12.5 9.109 1 98.88 127 VAL B N 1
ATOM 2405 C CA . VAL B 1 127 ? 5 11.102 9.516 1 98.88 127 VAL B CA 1
ATOM 2406 C C . VAL B 1 127 ? 4.938 10.203 8.273 1 98.88 127 VAL B C 1
ATOM 2408 O O . VAL B 1 127 ? 3.869 10.023 7.684 1 98.88 127 VAL B O 1
ATOM 2411 N N . ILE B 1 128 ? 6.066 9.625 7.922 1 98.81 128 ILE B N 1
ATOM 2412 C CA . ILE B 1 128 ? 6.125 8.883 6.664 1 98.81 128 ILE B CA 1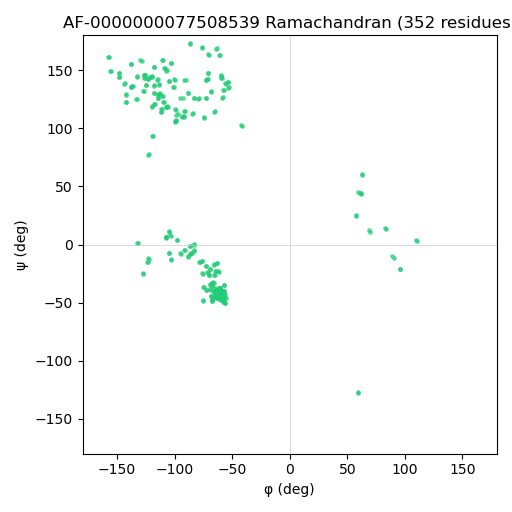
ATOM 2413 C C . ILE B 1 128 ? 6.438 7.418 6.949 1 98.81 128 ILE B C 1
ATOM 2415 O O . ILE B 1 128 ? 7.301 7.109 7.773 1 98.81 128 ILE B O 1
ATOM 2419 N N . THR B 1 129 ? 5.668 6.523 6.387 1 98.5 129 THR B N 1
ATOM 2420 C CA . THR B 1 129 ? 5.855 5.082 6.48 1 98.5 129 THR B CA 1
ATOM 2421 C C . THR B 1 129 ? 6.195 4.488 5.117 1 98.5 129 THR B C 1
ATOM 2423 O O . THR B 1 129 ? 5.496 4.742 4.133 1 98.5 129 THR B O 1
ATOM 2426 N N . SER B 1 130 ? 7.305 3.74 5.027 1 98 130 SER B N 1
ATOM 2427 C CA . SER B 1 130 ? 7.797 3.117 3.805 1 98 130 SER B CA 1
ATOM 2428 C C . SER B 1 130 ? 8.172 1.658 4.039 1 98 130 SER B C 1
ATOM 2430 O O . SER B 1 130 ? 8.703 1.312 5.098 1 98 130 SER B O 1
ATOM 2432 N N . CYS B 1 131 ? 7.965 0.835 3.109 1 96.62 131 CYS B N 1
ATOM 2433 C CA . CYS B 1 131 ? 8.492 -0.524 3.182 1 96.62 131 CYS B CA 1
ATOM 2434 C C . CYS B 1 131 ? 9.648 -0.713 2.207 1 96.62 131 CYS B C 1
ATOM 2436 O O . CYS B 1 131 ? 10.227 -1.797 2.133 1 96.62 131 CYS B O 1
ATOM 2438 N N . ASN B 1 132 ? 10.07 0.363 1.557 1 96.56 132 ASN B N 1
ATOM 2439 C CA . ASN B 1 132 ? 11.078 0.197 0.509 1 96.56 132 ASN B CA 1
ATOM 2440 C C . ASN B 1 132 ? 12.312 1.053 0.774 1 96.56 132 ASN B C 1
ATOM 2442 O O . ASN B 1 132 ? 13.352 0.868 0.135 1 96.56 132 ASN B O 1
ATOM 2446 N N . TRP B 1 133 ? 12.172 2.004 1.682 1 96.75 133 TRP B N 1
ATOM 2447 C CA . TRP B 1 133 ? 13.305 2.85 2.035 1 96.75 133 TRP B CA 1
ATOM 2448 C C . TRP B 1 133 ? 13.672 2.686 3.508 1 96.75 133 TRP B C 1
ATOM 2450 O O . TRP B 1 133 ? 12.789 2.629 4.367 1 96.75 133 TRP B O 1
ATOM 2460 N N . THR B 1 134 ? 14.93 2.594 3.76 1 94 134 THR B N 1
ATOM 2461 C CA . THR B 1 134 ? 15.43 2.518 5.129 1 94 134 THR B CA 1
ATOM 2462 C C . THR B 1 134 ? 15.383 3.887 5.801 1 94 134 THR B C 1
ATOM 2464 O O . THR B 1 134 ? 15.148 4.898 5.141 1 94 134 THR B O 1
ATOM 2467 N N . LYS B 1 135 ? 15.609 3.871 7.07 1 96.25 135 LYS B N 1
ATOM 2468 C CA . LYS B 1 135 ? 15.695 5.117 7.828 1 96.25 135 LYS B CA 1
ATOM 2469 C C . LYS B 1 135 ? 16.75 6.043 7.242 1 96.25 135 LYS B C 1
ATOM 2471 O O . LYS B 1 135 ? 16.516 7.238 7.055 1 96.25 135 LYS B O 1
ATOM 2476 N N . GLU B 1 136 ? 17.922 5.496 6.945 1 96.56 136 GLU B N 1
ATOM 2477 C CA . GLU B 1 136 ? 19.031 6.289 6.418 1 96.56 136 GLU B CA 1
ATOM 2478 C C . GLU B 1 136 ? 18.672 6.895 5.062 1 96.56 136 GLU B C 1
ATOM 2480 O O . GLU B 1 136 ? 18.969 8.07 4.809 1 96.56 136 GLU B O 1
ATOM 2485 N N . GLU B 1 137 ? 18.062 6.145 4.281 1 97.19 137 GLU B N 1
ATOM 2486 C CA . GLU B 1 137 ? 17.688 6.617 2.953 1 97.19 137 GLU B CA 1
ATOM 2487 C C . GLU B 1 137 ? 16.625 7.715 3.033 1 97.19 137 GLU B C 1
ATOM 2489 O O . GLU B 1 137 ? 16.75 8.742 2.365 1 97.19 137 GLU B O 1
ATOM 2494 N N . LEU B 1 138 ? 15.594 7.516 3.818 1 98.5 138 LEU B N 1
ATOM 2495 C CA . LEU B 1 138 ? 14.57 8.547 3.988 1 98.5 138 LEU B CA 1
ATOM 2496 C C . LEU B 1 138 ? 15.18 9.836 4.531 1 98.5 138 LEU B C 1
ATOM 2498 O O . LEU B 1 138 ? 14.844 10.93 4.078 1 98.5 138 LEU B O 1
ATOM 2502 N N . THR B 1 139 ? 16.031 9.719 5.516 1 98.62 139 THR B N 1
ATOM 2503 C CA . THR B 1 139 ? 16.688 10.891 6.09 1 98.62 139 THR B CA 1
ATOM 2504 C C . THR B 1 139 ? 17.453 11.656 5.02 1 98.62 139 THR B C 1
ATOM 2506 O O . THR B 1 139 ? 17.422 12.891 4.984 1 98.62 139 THR B O 1
ATOM 2509 N N . GLU B 1 140 ? 18.062 10.922 4.191 1 98.38 140 GLU B N 1
ATOM 2510 C CA . GLU B 1 140 ? 18.797 11.555 3.102 1 98.38 140 GLU B CA 1
ATOM 2511 C C . GLU B 1 140 ? 17.844 12.242 2.121 1 98.38 140 GLU B C 1
ATOM 2513 O O . GLU B 1 140 ? 18.062 13.391 1.733 1 98.38 140 GLU B O 1
ATOM 2518 N N . HIS B 1 141 ? 16.797 11.555 1.675 1 98.31 141 HIS B N 1
ATOM 2519 C CA . HIS B 1 141 ? 15.852 12.078 0.706 1 98.31 141 HIS B CA 1
ATOM 2520 C C . HIS B 1 141 ? 15.227 13.383 1.196 1 98.31 141 HIS B C 1
ATOM 2522 O O . HIS B 1 141 ? 14.953 14.289 0.4 1 98.31 141 HIS B O 1
ATOM 2528 N N . PHE B 1 142 ? 15 13.508 2.502 1 98.62 142 PHE B N 1
ATOM 2529 C CA . PHE B 1 142 ? 14.219 14.617 3.035 1 98.62 142 PHE B CA 1
ATOM 2530 C C . PHE B 1 142 ? 15.117 15.648 3.707 1 98.62 142 PHE B C 1
ATOM 2532 O O . PHE B 1 142 ? 14.633 16.594 4.312 1 98.62 142 PHE B O 1
ATOM 2539 N N . SER B 1 143 ? 16.406 15.57 3.547 1 97.81 143 SER B N 1
ATOM 2540 C CA . SER B 1 143 ? 17.391 16.344 4.305 1 97.81 143 SER B CA 1
ATOM 2541 C C . SER B 1 143 ? 17.344 17.812 3.918 1 97.81 143 SER B C 1
ATOM 2543 O O . SER B 1 143 ? 17.766 18.672 4.691 1 97.81 143 SER B O 1
ATOM 2545 N N . SER B 1 144 ? 16.922 18.141 2.734 1 96.12 144 SER B N 1
ATOM 2546 C CA . SER B 1 144 ? 16.938 19.531 2.273 1 96.12 144 SER B CA 1
ATOM 2547 C C . SER B 1 144 ? 15.961 20.391 3.066 1 96.12 144 SER B C 1
ATOM 2549 O O . SER B 1 144 ? 16.234 21.547 3.344 1 96.12 144 SER B O 1
ATOM 2551 N N . GLY B 1 145 ? 14.867 19.828 3.516 1 96.88 145 GLY B N 1
ATOM 2552 C CA . GLY B 1 145 ? 13.852 20.672 4.145 1 96.88 145 GLY B CA 1
ATOM 2553 C C . GLY B 1 145 ? 13.352 20.109 5.461 1 96.88 145 GLY B C 1
ATOM 2554 O O . GLY B 1 145 ? 12.539 20.734 6.145 1 96.88 145 GLY B O 1
ATOM 2555 N N . PHE B 1 146 ? 13.906 18.984 5.84 1 98.69 146 PHE B N 1
ATOM 2556 C CA . PHE B 1 146 ? 13.367 18.312 7.016 1 98.69 146 PHE B CA 1
ATOM 2557 C C . PHE B 1 146 ? 14.492 17.781 7.898 1 98.69 146 PHE B C 1
ATOM 2559 O O . PHE B 1 146 ? 15.609 17.578 7.43 1 98.69 146 PHE B O 1
ATOM 2566 N N . GLU B 1 147 ? 14.211 17.625 9.164 1 98.38 147 GLU B N 1
ATOM 2567 C CA . GLU B 1 147 ? 15.109 16.969 10.109 1 98.38 147 GLU B CA 1
ATOM 2568 C C . GLU B 1 147 ? 14.406 15.836 10.844 1 98.38 147 GLU B C 1
ATOM 2570 O O . GLU B 1 147 ? 13.219 15.938 11.164 1 98.38 147 GLU B O 1
ATOM 2575 N N . LEU B 1 148 ? 15.109 14.812 11.086 1 98.56 148 LEU B N 1
ATOM 2576 C CA . LEU B 1 148 ? 14.586 13.664 11.812 1 98.56 148 LEU B CA 1
ATOM 2577 C C . LEU B 1 148 ? 14.328 14.008 13.273 1 98.56 148 LEU B C 1
ATOM 2579 O O . LEU B 1 148 ? 15.203 14.562 13.945 1 98.56 148 LEU B O 1
ATOM 2583 N N . VAL B 1 149 ? 13.125 13.641 13.781 1 98.06 149 VAL B N 1
ATOM 2584 C CA . VAL B 1 149 ? 12.867 14 15.172 1 98.06 149 VAL B CA 1
ATOM 2585 C C . VAL B 1 149 ? 12.422 12.766 15.953 1 98.06 149 VAL B C 1
ATOM 2587 O O . VAL B 1 149 ? 12.508 12.727 17.172 1 98.06 149 VAL B O 1
ATOM 2590 N N . ASP B 1 150 ? 11.852 11.75 15.273 1 98.31 150 ASP B N 1
ATOM 2591 C CA . ASP B 1 150 ? 11.406 10.531 15.953 1 98.31 150 ASP B CA 1
ATOM 2592 C C . ASP B 1 150 ? 11.305 9.367 14.977 1 98.31 150 ASP B C 1
ATOM 2594 O O . ASP B 1 150 ? 11.414 9.547 13.766 1 98.31 150 ASP B O 1
ATOM 2598 N N . GLU B 1 151 ? 11.281 8.211 15.445 1 97.62 151 GLU B N 1
ATOM 2599 C CA . GLU B 1 151 ? 11.102 6.98 14.688 1 97.62 151 GLU B CA 1
ATOM 2600 C C . GLU B 1 151 ? 10.07 6.07 15.352 1 97.62 151 GLU B C 1
ATOM 2602 O O . GLU B 1 151 ? 10.125 5.836 16.562 1 97.62 151 GLU B O 1
ATOM 2607 N N . ILE B 1 152 ? 9.07 5.676 14.609 1 97 152 ILE B N 1
ATOM 2608 C CA . ILE B 1 152 ? 8.094 4.711 15.094 1 97 152 ILE B CA 1
ATOM 2609 C C . ILE B 1 152 ? 8.609 3.291 14.867 1 97 152 ILE B C 1
ATOM 2611 O O . ILE B 1 152 ? 8.703 2.83 13.734 1 97 152 ILE B O 1
ATOM 2615 N N . ARG B 1 153 ? 8.891 2.605 15.844 1 90.94 153 ARG B N 1
ATOM 2616 C CA . ARG B 1 153 ? 9.57 1.315 15.766 1 90.94 153 ARG B CA 1
ATOM 2617 C C . ARG B 1 153 ? 8.594 0.208 15.375 1 90.94 153 ARG B C 1
ATOM 2619 O O . ARG B 1 153 ? 7.523 0.083 15.969 1 90.94 153 ARG B O 1
ATOM 2626 N N . HIS B 1 154 ? 8.93 -0.482 14.367 1 90.25 154 HIS B N 1
ATOM 2627 C CA . HIS B 1 154 ? 8.203 -1.668 13.922 1 90.25 154 HIS B CA 1
ATOM 2628 C C . HIS B 1 154 ? 8.945 -2.943 14.312 1 90.25 154 HIS B C 1
ATOM 2630 O O . HIS B 1 154 ? 10.141 -2.91 14.602 1 90.25 154 HIS B O 1
ATOM 2636 N N . PRO B 1 155 ? 8.203 -4.066 14.414 1 81.06 155 PRO B N 1
ATOM 2637 C CA . PRO B 1 155 ? 8.883 -5.316 14.742 1 81.06 155 PRO B CA 1
ATOM 2638 C C . PRO B 1 155 ? 10.055 -5.617 13.812 1 81.06 155 PRO B C 1
ATOM 2640 O O . PRO B 1 155 ? 9.984 -5.324 12.617 1 81.06 155 PRO B O 1
ATOM 2643 N N . THR B 1 156 ? 11.094 -6.023 14.508 1 78.19 156 THR B N 1
ATOM 2644 C CA . THR B 1 156 ? 12.297 -6.375 13.766 1 78.19 156 THR B CA 1
ATOM 2645 C C . THR B 1 156 ? 12.414 -7.887 13.609 1 78.19 156 THR B C 1
ATOM 2647 O O . THR B 1 156 ? 11.797 -8.648 14.359 1 78.19 156 THR B O 1
ATOM 2650 N N . PHE B 1 157 ? 12.836 -8.312 12.609 1 73.19 157 PHE B N 1
ATOM 2651 C CA . PHE B 1 157 ? 13.219 -9.711 12.469 1 73.19 157 PHE B CA 1
ATOM 2652 C C . PHE B 1 157 ? 14.711 -9.891 12.719 1 73.19 157 PHE B C 1
ATOM 2654 O O . PHE B 1 157 ? 15.5 -8.977 12.484 1 73.19 157 PHE B O 1
ATOM 2661 N N . LYS B 1 158 ? 15.047 -10.836 13.68 1 69.19 158 LYS B N 1
ATOM 2662 C CA . LYS B 1 158 ? 16.438 -11.203 13.938 1 69.19 158 LYS B CA 1
ATOM 2663 C C . LYS B 1 158 ? 16.812 -12.477 13.188 1 69.19 158 LYS B C 1
ATOM 2665 O O . LYS B 1 158 ? 16.078 -13.469 13.227 1 69.19 158 LYS B O 1
ATOM 2670 N N . PHE B 1 159 ? 17.688 -12.258 12.242 1 60.62 159 PHE B N 1
ATOM 2671 C CA . PHE B 1 159 ? 18.156 -13.484 11.594 1 60.62 159 PHE B CA 1
ATOM 2672 C C . PHE B 1 159 ? 19.625 -13.375 11.234 1 60.62 159 PHE B C 1
ATOM 2674 O O . PHE B 1 159 ? 20.047 -12.398 10.602 1 60.62 159 PHE B O 1
ATOM 2681 N N . GLY B 1 160 ? 20.328 -14.336 11.422 1 58.31 160 GLY B N 1
ATOM 2682 C CA . GLY B 1 160 ? 21.75 -14.391 11.086 1 58.31 160 GLY B CA 1
ATOM 2683 C C . GLY B 1 160 ? 22.562 -13.297 11.758 1 58.31 160 GLY B C 1
ATOM 2684 O O . GLY B 1 160 ? 23.469 -12.719 11.148 1 58.31 160 GLY B O 1
ATOM 2685 N N . GLY B 1 161 ? 22.016 -12.867 12.836 1 63.12 161 GLY B N 1
ATOM 2686 C CA . GLY B 1 161 ? 22.734 -11.852 13.594 1 63.12 161 GLY B CA 1
ATOM 2687 C C . GLY B 1 161 ? 22.375 -10.438 13.18 1 63.12 161 GLY B C 1
ATOM 2688 O O . GLY B 1 161 ? 22.859 -9.477 13.781 1 63.12 161 GLY B O 1
ATOM 2689 N N . LYS B 1 162 ? 21.719 -10.383 12.141 1 66.25 162 LYS B N 1
ATOM 2690 C CA . LYS B 1 162 ? 21.328 -9.055 11.68 1 66.25 162 LYS B CA 1
ATOM 2691 C C . LYS B 1 162 ? 19.891 -8.75 12.047 1 66.25 162 LYS B C 1
ATOM 2693 O O . LYS B 1 162 ? 19.062 -9.664 12.141 1 66.25 162 LYS B O 1
ATOM 2698 N N . THR B 1 163 ? 19.641 -7.535 12.555 1 72.31 163 THR B N 1
ATOM 2699 C CA . THR B 1 163 ? 18.312 -7.02 12.852 1 72.31 163 THR B CA 1
ATOM 2700 C C . THR B 1 163 ? 17.812 -6.113 11.727 1 72.31 163 THR B C 1
ATOM 2702 O O . THR B 1 163 ? 18.562 -5.266 11.234 1 72.31 163 THR B O 1
ATOM 2705 N N . GLY B 1 164 ? 16.688 -6.578 11.047 1 75.62 164 GLY B N 1
ATOM 2706 C CA . GLY B 1 164 ? 16.094 -5.746 10.008 1 75.62 164 GLY B CA 1
ATOM 2707 C C . GLY B 1 164 ? 14.602 -5.535 10.195 1 75.62 164 GLY B C 1
ATOM 2708 O O . GLY B 1 164 ? 14 -6.098 11.109 1 75.62 164 GLY B O 1
ATOM 2709 N N . THR B 1 165 ? 14.148 -4.43 9.57 1 82.38 165 THR B N 1
ATOM 2710 C CA . THR B 1 165 ? 12.711 -4.184 9.617 1 82.38 165 THR B CA 1
ATOM 2711 C C . THR B 1 165 ? 12.125 -4.164 8.211 1 82.38 165 THR B C 1
ATOM 2713 O O . THR B 1 165 ? 12.797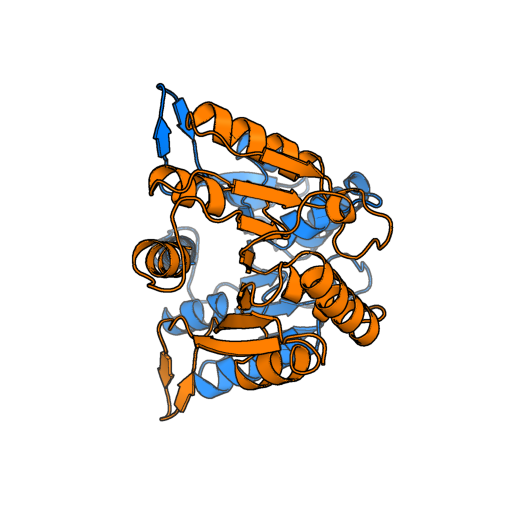 -3.777 7.254 1 82.38 165 THR B O 1
ATOM 2716 N N . THR B 1 166 ? 10.883 -4.68 8.133 1 85.31 166 THR B N 1
ATOM 2717 C CA . THR B 1 166 ? 10.227 -4.695 6.836 1 85.31 166 THR B CA 1
ATOM 2718 C C . THR B 1 166 ? 9.469 -3.391 6.594 1 85.31 166 THR B C 1
ATOM 2720 O O . THR B 1 166 ? 9.023 -3.121 5.477 1 85.31 166 THR B O 1
ATOM 2723 N N . THR B 1 167 ? 9.344 -2.617 7.59 1 94.06 167 THR B N 1
ATOM 2724 C CA . THR B 1 167 ? 8.648 -1.339 7.496 1 94.06 167 THR B CA 1
ATOM 2725 C C . THR B 1 167 ? 9.406 -0.252 8.258 1 94.06 167 THR B C 1
ATOM 2727 O O . THR B 1 167 ? 9.93 -0.5 9.344 1 94.06 167 THR B O 1
ATOM 2730 N N . THR B 1 168 ? 9.539 0.9 7.68 1 96.56 168 THR B N 1
ATOM 2731 C CA . THR B 1 168 ? 10.18 2.059 8.289 1 96.56 168 THR B CA 1
ATOM 2732 C C . THR B 1 168 ? 9.188 3.207 8.453 1 96.56 168 THR B C 1
ATOM 2734 O O . THR B 1 168 ? 8.516 3.592 7.492 1 96.56 168 THR B O 1
ATOM 2737 N N . SER B 1 169 ? 8.961 3.684 9.633 1 98.38 169 SER B N 1
ATOM 2738 C CA . SER B 1 169 ? 8.148 4.863 9.898 1 98.38 169 SER B CA 1
ATOM 2739 C C . SER B 1 169 ? 8.961 5.953 10.594 1 98.38 169 SER B C 1
ATOM 2741 O O . SER B 1 169 ? 9.477 5.742 11.695 1 98.38 169 SER B O 1
ATOM 2743 N N . ILE B 1 170 ? 9.078 7.117 9.945 1 98.62 170 ILE B N 1
ATOM 2744 C CA . ILE B 1 170 ? 9.93 8.203 10.438 1 98.62 170 ILE B CA 1
ATOM 2745 C C . ILE B 1 170 ? 9.094 9.469 10.617 1 98.62 170 ILE B C 1
ATOM 2747 O O . ILE B 1 170 ? 8.195 9.742 9.82 1 98.62 170 ILE B O 1
ATOM 2751 N N . VAL B 1 171 ? 9.391 10.227 11.656 1 98.81 171 VAL B N 1
ATOM 2752 C CA . VAL B 1 171 ? 8.805 11.539 11.891 1 98.81 171 VAL B CA 1
ATOM 2753 C C . VAL B 1 171 ? 9.836 12.625 11.602 1 98.81 171 VAL B C 1
ATOM 2755 O O . VAL B 1 171 ? 10.891 12.68 12.242 1 98.81 171 VAL B O 1
ATOM 2758 N N . PHE B 1 172 ? 9.555 13.445 10.688 1 98.88 172 PHE B N 1
ATOM 2759 C CA . PHE B 1 172 ? 10.406 14.57 10.328 1 98.88 172 PHE B CA 1
ATOM 2760 C C . PHE B 1 172 ? 9.773 15.891 10.766 1 98.88 172 PHE B C 1
ATOM 2762 O O . PHE B 1 172 ? 8.547 16 10.82 1 98.88 172 PHE B O 1
ATOM 2769 N N . ARG B 1 173 ? 10.562 16.828 11.016 1 98.75 173 ARG B N 1
ATOM 2770 C CA . ARG B 1 173 ? 10.133 18.203 11.266 1 98.75 173 ARG B CA 1
ATOM 2771 C C . ARG B 1 173 ? 10.609 19.125 10.156 1 98.75 173 ARG B C 1
ATOM 2773 O O . ARG B 1 173 ? 11.758 19.047 9.719 1 98.75 173 ARG B O 1
ATOM 2780 N N . LYS B 1 174 ? 9.648 19.906 9.641 1 98.5 174 LYS B N 1
ATOM 2781 C CA . LYS B 1 174 ? 10.008 20.922 8.664 1 98.5 174 LYS B CA 1
ATOM 2782 C C . LYS B 1 174 ? 11.031 21.891 9.242 1 98.5 174 LYS B C 1
ATOM 2784 O O . LYS B 1 174 ? 10.836 22.438 10.328 1 98.5 174 LYS B O 1
ATOM 2789 N N . LYS B 1 175 ? 12.133 22.047 8.484 1 94.88 175 LYS B N 1
ATOM 2790 C CA . LYS B 1 175 ? 13.148 23.016 8.883 1 94.88 175 LYS B CA 1
ATOM 2791 C C . LYS B 1 175 ? 12.656 24.453 8.664 1 94.88 175 LYS B C 1
ATOM 2793 O O . LYS B 1 175 ? 11.914 24.719 7.715 1 94.88 175 LYS B O 1
ATOM 2798 N N . ASP B 1 176 ? 13.047 25.297 9.609 1 80.62 176 ASP B N 1
ATOM 2799 C CA . ASP B 1 176 ? 12.742 26.719 9.469 1 80.62 176 ASP B CA 1
ATOM 2800 C C . ASP B 1 176 ? 13.477 27.312 8.273 1 80.62 176 ASP B C 1
ATOM 2802 O O . ASP B 1 176 ? 14.609 26.922 7.973 1 80.62 176 ASP B O 1
ATOM 2806 N N . SER B 1 177 ? 12.68 27.766 7.227 1 63.47 177 SER B N 1
ATOM 2807 C CA . SER B 1 177 ? 13.352 28.5 6.164 1 63.47 177 SER B CA 1
ATOM 2808 C C . SER B 1 177 ? 14.367 29.484 6.734 1 63.47 177 SER B C 1
ATOM 2810 O O . SER B 1 177 ? 14.055 30.234 7.66 1 63.47 177 SER B O 1
ATOM 2812 N N . ARG B 1 178 ? 15.711 29.172 6.699 1 46.47 178 ARG B N 1
ATOM 2813 C CA . ARG B 1 178 ? 16.672 30.203 7.059 1 46.47 178 ARG B CA 1
ATOM 2814 C C . ARG B 1 178 ? 16.453 31.469 6.215 1 46.47 178 ARG B C 1
ATOM 2816 O O . ARG B 1 178 ? 16.047 31.375 5.059 1 46.47 178 ARG B O 1
#

InterPro domains:
  IPR025714 Methyltransferase domain [PF13847] (16-149)
  IPR029063 S-adenosyl-L-methionine-dependent methyltransferase superfamily [G3DSA:3.40.50.150] (1-175)
  IPR029063 S-adenosyl-L-methionine-dependent methyltransferase superfamily [SSF53335] (14-153)

Foldseek 3Di:
DVLVLVCQLPPPLHDLAFQEEEEQCFLVVSVLSSQVSRRAHAEYEHQDVVRQVNNVVVCVVSVGDHHYDYFDLLDPPTCLLVDDAGQEYEYECPLVCQCVDPPPNLVSLVSNLVSNLSRHDAFGKYKYKDQPDDPVRVCVSNVVFKHFDDWRDDDWDDDPNDTDDRMTITMITGHDPD/DVLVLVCQLPPPLHDLAFQEEEEQCFLVVSVLSSQVSRRARAEYEHQDVVRQVNNVVVCVVSVGDYHYDYFDLLDPPTCLLVDDAGQEYEYECPLVCQCVDPPPNLVSLVSNLVSNLSRHDAFGKYKYKDQPDDPVRVCVSNVVFKHFDDWRDDDWDDDPNDTDDRMTITMITGHDPD

Solvent-accessible surface area (backbone atoms only — not comparable to full-atom values): 19102 Å² total; per-residue (Å²): 106,68,67,59,50,48,45,55,73,69,35,88,89,53,59,50,70,43,37,35,36,30,44,53,32,48,40,31,59,67,58,50,56,40,40,75,72,58,38,64,33,44,36,33,28,18,69,33,58,70,32,34,54,48,18,52,52,48,31,57,50,63,70,48,80,65,49,70,42,69,39,44,76,78,43,88,79,36,71,77,74,73,51,86,60,21,45,29,39,34,29,68,44,43,62,53,61,48,47,50,32,93,71,60,22,69,58,44,40,51,44,42,54,53,43,52,55,66,40,34,35,84,63,11,35,39,42,40,36,29,56,78,47,52,69,69,52,50,51,59,76,40,47,88,52,31,42,83,74,49,69,58,86,57,78,62,50,80,31,90,87,42,76,45,61,66,50,32,33,41,31,29,30,36,50,69,83,126,106,69,69,60,52,47,46,55,73,70,34,89,89,52,59,49,72,42,37,35,36,30,44,54,33,48,40,32,58,68,58,52,55,40,40,75,72,57,39,63,33,45,36,34,27,18,69,33,57,70,32,35,52,48,18,52,52,49,31,58,51,62,71,50,81,66,48,69,42,70,40,45,74,78,44,89,80,37,70,76,74,73,50,85,59,20,45,30,39,34,30,68,43,42,62,54,60,47,48,51,33,92,70,61,20,70,59,44,40,51,44,41,54,53,43,54,54,67,40,35,36,85,65,11,36,38,42,40,35,30,54,79,48,52,69,71,53,48,51,59,75,40,47,89,53,33,41,82,75,51,68,56,84,56,78,61,50,80,31,91,87,40,79,44,61,68,50,33,34,40,31,29,29,37,50,70,83,124

Organism: Branchiostoma lanceolatum (NCBI:txid7740)

Radius of gyration: 20.3 Å; Cα contacts (8 Å, |Δi|>4): 698; chains: 2; bounding box: 49×57×47 Å

Nearest PDB structures (foldseek):
  2hv9-assembly1_A  TM=6.963E-01  e=4.089E-09  Encephalitozoon cuniculi
  5mgz-assembly1_B  TM=7.150E-01  e=1.631E-08  Streptomyces niveus
  1ri1-assembly1_A  TM=6.852E-01  e=1.737E-08  Encephalitozoon cuniculi
  3a4t-assembly2_B  TM=7.067E-01  e=4.293E-07  Methanocaldococcus jannaschii
  1yzh-assembly1_A  TM=6.868E-01  e=6.416E-06  Streptococcus pneumoniae